Protein AF-A0A357M0X8-F1 (afdb_monomer_lite)

Structure (mmCIF, N/CA/C/O backbone):
data_AF-A0A357M0X8-F1
#
_entry.id   AF-A0A357M0X8-F1
#
loop_
_atom_site.group_PDB
_atom_site.id
_atom_site.type_symbol
_atom_site.label_atom_id
_atom_site.label_alt_id
_atom_site.label_comp_id
_atom_site.label_asym_id
_atom_site.label_entity_id
_atom_site.label_seq_id
_atom_site.pdbx_PDB_ins_code
_atom_site.Cartn_x
_atom_site.Cartn_y
_atom_site.Cartn_z
_atom_site.occupancy
_atom_site.B_iso_or_equiv
_atom_site.auth_seq_id
_atom_site.auth_comp_id
_atom_site.auth_asym_id
_atom_site.auth_atom_id
_atom_site.pdbx_PDB_model_num
ATOM 1 N N . MET A 1 1 ? -43.646 -18.838 5.004 1.00 34.38 1 MET A N 1
ATOM 2 C CA . MET A 1 1 ? -42.745 -17.693 4.770 1.00 34.38 1 MET A CA 1
ATOM 3 C C . MET A 1 1 ? -41.335 -18.245 4.792 1.00 34.38 1 MET A C 1
ATOM 5 O O . MET A 1 1 ? -40.949 -18.791 5.814 1.00 34.38 1 MET A O 1
ATOM 9 N N . LEU A 1 2 ? -40.621 -18.187 3.673 1.00 31.78 2 LEU A N 1
ATOM 10 C CA . LEU A 1 2 ? -39.193 -18.490 3.604 1.00 31.78 2 LEU A CA 1
ATOM 11 C C . LEU A 1 2 ? -38.550 -17.243 3.015 1.00 31.78 2 LEU A C 1
ATOM 13 O O . LEU A 1 2 ? -38.751 -16.951 1.840 1.00 31.78 2 LEU A O 1
ATOM 17 N N . PHE A 1 3 ? -37.867 -16.471 3.855 1.00 30.45 3 PHE A N 1
ATOM 18 C CA . PHE A 1 3 ? -37.056 -15.359 3.383 1.00 30.45 3 PHE A CA 1
ATOM 19 C C . PHE A 1 3 ? -35.768 -15.950 2.817 1.00 30.45 3 PHE A C 1
ATOM 21 O O . PHE A 1 3 ? -34.851 -16.278 3.565 1.00 30.45 3 PHE A O 1
ATOM 28 N N . SER A 1 4 ? -35.714 -16.112 1.496 1.00 31.19 4 SER A N 1
ATOM 29 C CA . SER A 1 4 ? -34.438 -16.218 0.801 1.00 31.19 4 SER A CA 1
ATOM 30 C C . SER A 1 4 ? -33.733 -14.874 0.952 1.00 31.19 4 SER A C 1
ATOM 32 O O . SER A 1 4 ? -34.118 -13.899 0.304 1.00 31.19 4 SER A O 1
ATOM 34 N N . SER A 1 5 ? -32.727 -14.813 1.822 1.00 31.72 5 SER A N 1
ATOM 35 C CA . SER A 1 5 ? -31.763 -13.718 1.840 1.00 31.72 5 SER A CA 1
ATOM 36 C C . SER A 1 5 ? -30.954 -13.786 0.548 1.00 31.72 5 SER A C 1
ATOM 38 O O . SER A 1 5 ? -29.903 -14.422 0.487 1.00 31.72 5 SER A O 1
ATOM 40 N N . ILE A 1 6 ? -31.490 -13.169 -0.504 1.00 33.94 6 ILE A N 1
ATOM 41 C CA . ILE A 1 6 ? -30.701 -12.783 -1.663 1.00 33.94 6 ILE A CA 1
ATOM 42 C C . ILE A 1 6 ? -29.667 -11.810 -1.106 1.00 33.94 6 ILE A C 1
ATOM 44 O O . ILE A 1 6 ? -30.023 -10.713 -0.676 1.00 33.94 6 ILE A O 1
ATOM 48 N N . SER A 1 7 ? -28.410 -12.253 -1.049 1.00 36.31 7 SER A N 1
ATOM 49 C CA . SER A 1 7 ? -27.287 -11.330 -0.952 1.00 36.31 7 SER A CA 1
ATOM 50 C C . SER A 1 7 ? -27.462 -10.350 -2.098 1.00 36.31 7 SER A C 1
ATOM 52 O O . SER A 1 7 ? -27.459 -10.768 -3.258 1.00 36.31 7 SER A O 1
ATOM 54 N N . LEU A 1 8 ? -27.664 -9.073 -1.780 1.00 38.56 8 LEU A N 1
ATOM 55 C CA . LEU A 1 8 ? -27.425 -8.032 -2.765 1.00 38.56 8 LEU A CA 1
ATOM 56 C C . LEU A 1 8 ? -25.978 -8.238 -3.219 1.00 38.56 8 LEU A C 1
ATOM 58 O O . LEU A 1 8 ? -25.091 -8.380 -2.375 1.00 38.56 8 LEU A O 1
ATOM 62 N N . GLY A 1 9 ? -25.767 -8.374 -4.527 1.00 37.91 9 GLY A N 1
ATOM 63 C CA . GLY A 1 9 ? -24.421 -8.242 -5.058 1.00 37.91 9 GLY A CA 1
ATOM 64 C C . GLY A 1 9 ? -23.956 -6.828 -4.740 1.00 37.91 9 GLY A C 1
ATOM 65 O O . GLY A 1 9 ? -24.743 -5.889 -4.861 1.00 37.91 9 GLY A O 1
ATOM 66 N N . GLU A 1 10 ? -22.718 -6.688 -4.289 1.00 48.34 10 GLU A N 1
ATOM 67 C CA . GLU A 1 10 ? -22.080 -5.386 -4.129 1.00 48.34 10 GLU A CA 1
ATOM 68 C C . GLU A 1 10 ? -21.837 -4.832 -5.543 1.00 48.34 10 GLU A C 1
ATOM 70 O O . GLU A 1 10 ? -20.831 -5.133 -6.181 1.00 48.34 10 GLU A O 1
ATOM 75 N N . GLU A 1 11 ? -22.832 -4.118 -6.081 1.00 47.00 11 GLU A N 1
ATOM 76 C CA . GLU A 1 11 ? -22.778 -3.499 -7.408 1.00 47.00 11 GLU A CA 1
ATOM 77 C C . GLU A 1 11 ? -21.655 -2.449 -7.435 1.00 47.00 11 GLU A C 1
ATOM 79 O O . GLU A 1 11 ? -21.844 -1.325 -6.978 1.00 47.00 11 GLU A O 1
ATOM 84 N N . GLY A 1 12 ? -20.486 -2.826 -7.960 1.00 63.28 12 GLY A N 1
ATOM 85 C CA . GLY A 1 12 ? -19.355 -1.919 -8.184 1.00 63.28 12 GLY A CA 1
ATOM 86 C C . GLY A 1 12 ? -17.980 -2.583 -8.085 1.00 63.28 12 GLY A C 1
ATOM 87 O O . GLY A 1 12 ? -17.132 -2.320 -8.925 1.00 63.28 12 GLY A O 1
ATOM 88 N N . CYS A 1 13 ? -17.762 -3.478 -7.117 1.00 79.38 13 CYS A N 1
ATOM 89 C CA . CYS A 1 13 ? -16.413 -3.983 -6.820 1.00 79.38 13 CYS A CA 1
ATOM 90 C C . CYS A 1 13 ? -15.964 -5.121 -7.753 1.00 79.38 13 CYS A C 1
ATOM 92 O O . CYS A 1 13 ? -16.695 -6.101 -7.948 1.00 79.38 13 CYS A O 1
ATOM 94 N N . ALA 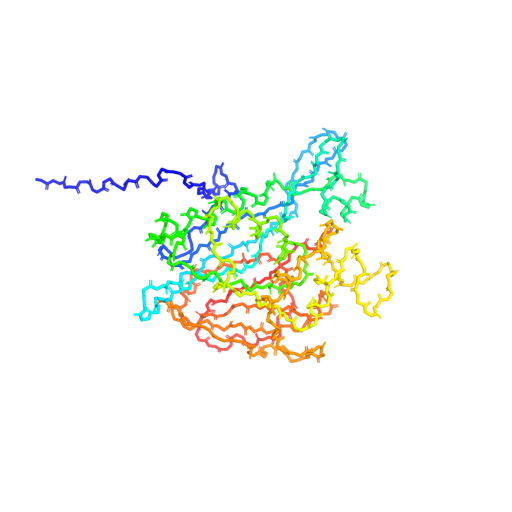A 1 14 ? -14.729 -5.054 -8.264 1.00 79.69 14 ALA A N 1
ATOM 95 C CA . ALA A 1 14 ? -14.147 -6.104 -9.096 1.00 79.69 14 ALA A CA 1
ATOM 96 C C . ALA A 1 14 ? -13.577 -7.239 -8.227 1.00 79.69 14 ALA A C 1
ATOM 98 O O . ALA A 1 14 ? -12.398 -7.280 -7.892 1.00 79.69 14 ALA A O 1
ATOM 99 N N . TYR A 1 15 ? -14.415 -8.200 -7.837 1.00 77.50 15 TYR A N 1
ATOM 100 C CA . TYR A 1 15 ? -13.964 -9.340 -7.029 1.00 77.50 15 TYR A CA 1
ATOM 101 C C . TYR A 1 15 ? -13.141 -10.374 -7.820 1.00 77.50 15 TYR A C 1
ATOM 103 O O . TYR A 1 15 ? -13.527 -10.819 -8.904 1.00 77.50 15 TYR A O 1
ATOM 111 N N . TYR A 1 16 ? -12.035 -10.813 -7.213 1.00 68.12 16 TYR A N 1
ATOM 112 C CA . TYR A 1 16 ? -11.169 -11.889 -7.693 1.00 68.12 16 TYR A CA 1
ATOM 113 C C . TYR A 1 16 ? -11.929 -13.218 -7.816 1.00 68.12 16 TYR A C 1
ATOM 115 O O . TYR A 1 16 ? -12.747 -13.582 -6.968 1.00 68.12 16 TYR A O 1
ATOM 123 N N . SER A 1 17 ? -11.597 -13.997 -8.846 1.00 63.00 17 SER A N 1
ATOM 124 C CA . SER A 1 17 ? -12.149 -15.330 -9.082 1.00 63.00 17 SER A CA 1
ATOM 125 C C . SER A 1 17 ? -11.133 -16.224 -9.786 1.00 63.00 17 SER A C 1
ATOM 127 O O . SER A 1 17 ? -10.858 -16.059 -10.974 1.00 63.00 17 SER A O 1
ATOM 129 N N . ALA A 1 18 ? -10.649 -17.260 -9.099 1.00 59.19 18 ALA A N 1
ATOM 130 C CA . ALA A 1 18 ? -9.717 -18.237 -9.671 1.00 59.19 18 ALA A CA 1
ATOM 131 C C . ALA A 1 18 ? -10.222 -18.915 -10.970 1.00 59.19 18 ALA A C 1
ATOM 133 O O . ALA A 1 18 ? -9.415 -19.450 -11.730 1.00 59.19 18 ALA A O 1
ATOM 134 N N . GLU A 1 19 ? -11.535 -18.887 -11.234 1.00 50.84 19 GLU A N 1
ATOM 135 C CA . GLU A 1 19 ? -12.162 -19.441 -12.441 1.00 50.84 19 GLU A CA 1
ATOM 136 C C . GLU A 1 19 ? -12.347 -18.415 -13.577 1.00 50.84 19 GLU A C 1
ATOM 138 O O . GLU A 1 19 ? -12.422 -18.818 -14.739 1.00 50.84 19 GLU A O 1
ATOM 143 N N . THR A 1 20 ? -12.444 -17.110 -13.276 1.00 55.69 20 THR A N 1
ATOM 144 C CA . THR A 1 20 ? -12.879 -16.086 -14.257 1.00 55.69 20 THR A CA 1
ATOM 145 C C . THR A 1 20 ? -12.077 -14.781 -14.272 1.00 55.69 20 THR A C 1
ATOM 147 O O . THR A 1 20 ? -12.103 -14.094 -15.289 1.00 55.69 20 THR A O 1
ATOM 150 N N . SER A 1 21 ? -11.370 -14.424 -13.197 1.00 60.34 21 SER A N 1
ATOM 151 C CA . SER A 1 21 ? -10.460 -13.271 -13.130 1.00 60.34 21 SER A CA 1
ATOM 152 C C . SER A 1 21 ? -9.370 -13.511 -12.087 1.00 60.34 21 SER A C 1
ATOM 154 O O . SER A 1 21 ? -9.647 -13.552 -10.891 1.00 60.34 21 SER A O 1
ATOM 156 N N . GLN A 1 22 ? -8.112 -13.602 -12.521 1.00 62.72 22 GLN A N 1
ATOM 157 C CA . GLN A 1 22 ? -6.966 -13.707 -11.606 1.00 62.72 22 GLN A CA 1
ATOM 158 C C . GLN A 1 22 ? -6.602 -12.368 -10.928 1.00 62.72 22 GLN A C 1
ATOM 160 O O . GLN A 1 22 ? -5.585 -12.299 -10.243 1.00 62.72 22 GLN A O 1
ATOM 165 N N . PHE A 1 23 ? -7.437 -11.337 -11.098 1.00 72.50 23 PHE A N 1
ATOM 166 C CA . PHE A 1 23 ? -7.240 -9.963 -10.631 1.00 72.50 23 PHE A CA 1
ATOM 167 C C . PHE A 1 23 ? -8.497 -9.422 -9.954 1.00 72.50 23 PHE A C 1
ATOM 169 O O . PHE A 1 23 ? -9.597 -9.935 -10.192 1.00 72.50 23 PHE A O 1
ATOM 176 N N . GLY A 1 24 ? -8.311 -8.389 -9.134 1.00 78.06 24 GLY A N 1
ATOM 177 C CA . GLY A 1 24 ? -9.358 -7.782 -8.319 1.00 78.06 24 GLY A CA 1
ATOM 178 C C . GLY A 1 24 ? -9.225 -8.097 -6.827 1.00 78.06 24 GLY A C 1
ATOM 179 O O . GLY A 1 24 ? -8.151 -8.455 -6.336 1.00 78.06 24 GLY A O 1
ATOM 180 N N . ILE A 1 25 ? -10.338 -7.980 -6.105 1.00 86.44 25 ILE A N 1
ATOM 181 C CA . ILE A 1 25 ? -10.431 -8.088 -4.645 1.00 86.44 25 ILE A CA 1
ATOM 182 C C . ILE A 1 25 ? -10.608 -9.548 -4.194 1.00 86.44 25 ILE A C 1
ATOM 184 O O . ILE A 1 25 ? -11.625 -10.181 -4.472 1.00 86.44 25 ILE A O 1
ATOM 188 N N . GLU A 1 26 ? -9.671 -10.082 -3.415 1.00 83.62 26 GLU A N 1
ATOM 189 C CA . GLU A 1 26 ? -9.810 -11.339 -2.677 1.00 83.62 26 GLU A CA 1
ATOM 190 C C . GLU A 1 26 ? -10.325 -11.091 -1.247 1.00 83.62 26 GLU A C 1
ATOM 192 O O . GLU A 1 26 ? -9.760 -10.315 -0.471 1.00 83.62 26 GLU A O 1
ATOM 197 N N . THR A 1 27 ? -11.390 -11.803 -0.861 1.00 82.25 27 THR A N 1
ATOM 198 C CA . THR A 1 27 ? -11.930 -11.763 0.507 1.00 82.25 27 THR A CA 1
ATOM 199 C C . THR A 1 27 ? -11.210 -12.768 1.404 1.00 82.25 27 THR A C 1
ATOM 201 O O . THR A 1 27 ? -11.492 -13.964 1.351 1.00 82.25 27 THR A O 1
ATOM 204 N N . LEU A 1 28 ? -10.333 -12.286 2.287 1.00 79.38 28 LEU A N 1
ATOM 205 C CA . LEU A 1 28 ? -9.596 -13.137 3.231 1.00 79.38 28 LEU A CA 1
ATOM 206 C C . LEU A 1 28 ? -10.365 -13.332 4.545 1.00 79.38 28 LEU A C 1
ATOM 208 O O . LEU A 1 28 ? -10.485 -14.451 5.045 1.00 79.38 28 LEU A O 1
ATOM 212 N N . VAL A 1 29 ? -10.914 -12.245 5.100 1.00 77.69 29 VAL A N 1
ATOM 213 C CA . VAL A 1 29 ? -11.862 -12.261 6.225 1.00 77.69 29 VAL A CA 1
ATOM 214 C C . VAL A 1 29 ? -12.903 -11.167 6.001 1.00 77.69 29 VAL A C 1
ATOM 216 O O . VAL A 1 29 ? -12.623 -9.980 6.181 1.00 77.69 29 VAL A O 1
ATOM 219 N N . ALA A 1 30 ? -14.120 -11.581 5.640 1.00 83.31 30 ALA A N 1
ATOM 220 C CA . ALA A 1 30 ? -15.221 -10.686 5.288 1.00 83.31 30 ALA A CA 1
ATOM 221 C C . ALA A 1 30 ? -15.424 -9.546 6.308 1.00 83.31 30 ALA A C 1
ATOM 223 O O . ALA A 1 30 ? -15.404 -9.757 7.526 1.00 83.31 30 ALA A O 1
ATOM 224 N N . GLY A 1 31 ? -15.587 -8.325 5.796 1.00 86.88 31 GLY A N 1
ATOM 225 C CA . GLY A 1 31 ? -15.762 -7.093 6.566 1.00 86.88 31 GLY A CA 1
ATOM 226 C C . GLY A 1 31 ? -14.539 -6.617 7.364 1.00 86.88 31 GLY A C 1
ATOM 227 O O . GLY A 1 31 ? -14.675 -5.656 8.124 1.00 86.88 31 GLY A O 1
ATOM 228 N N . ASN A 1 32 ? -13.374 -7.277 7.250 1.00 85.00 32 ASN A N 1
ATOM 229 C CA . ASN A 1 32 ? -12.206 -6.992 8.095 1.00 85.00 32 ASN A CA 1
ATOM 230 C C . ASN A 1 32 ? -10.841 -6.998 7.377 1.00 85.00 32 ASN A C 1
ATOM 232 O O . ASN A 1 32 ? -10.004 -6.157 7.702 1.00 85.00 32 ASN A O 1
ATOM 236 N N . LEU A 1 33 ? -10.599 -7.932 6.450 1.00 86.44 33 LEU A N 1
ATOM 237 C CA . LEU A 1 33 ? -9.325 -8.100 5.739 1.00 86.44 33 LEU A CA 1
ATOM 238 C C . LEU A 1 33 ? -9.574 -8.577 4.305 1.00 86.44 33 LEU A C 1
ATOM 240 O O . LEU A 1 33 ? -10.205 -9.615 4.090 1.00 86.44 33 LEU A O 1
ATOM 244 N N . TYR A 1 34 ? -9.000 -7.846 3.357 1.00 87.62 34 TYR A N 1
ATOM 245 C CA . TYR A 1 34 ? -9.045 -8.121 1.924 1.00 87.62 34 TYR A CA 1
ATOM 246 C C . TYR A 1 34 ? -7.642 -7.955 1.327 1.00 87.62 34 TYR A C 1
ATOM 248 O O . TYR A 1 34 ? -6.798 -7.273 1.916 1.00 87.62 34 TYR A O 1
ATOM 256 N N . ALA A 1 35 ? -7.403 -8.573 0.174 1.00 86.12 35 ALA A N 1
ATOM 257 C CA . ALA A 1 35 ? -6.230 -8.323 -0.658 1.00 86.12 35 ALA A CA 1
ATOM 258 C C . ALA A 1 35 ? -6.680 -7.873 -2.050 1.00 86.12 35 ALA A C 1
ATOM 260 O O . ALA A 1 35 ? -7.619 -8.440 -2.598 1.00 86.12 35 ALA A O 1
ATOM 261 N N . VAL A 1 36 ? -6.014 -6.876 -2.620 1.00 87.75 36 VAL A N 1
ATOM 262 C CA . VAL A 1 36 ? -6.202 -6.434 -4.007 1.00 87.75 36 VAL A CA 1
ATOM 263 C C . VAL A 1 36 ? -4.991 -6.900 -4.812 1.00 87.75 36 VAL A C 1
ATOM 265 O O . VAL A 1 36 ? -3.853 -6.685 -4.389 1.00 87.75 36 VAL A O 1
ATOM 268 N N . HIS A 1 37 ? -5.232 -7.604 -5.920 1.00 84.25 37 HIS A N 1
ATOM 269 C CA . HIS A 1 37 ? -4.187 -8.236 -6.736 1.00 84.25 37 HIS A CA 1
ATOM 270 C C . HIS A 1 37 ? -3.723 -7.316 -7.873 1.00 84.25 37 HIS A C 1
ATOM 272 O O . HIS A 1 37 ? -4.460 -7.104 -8.835 1.00 84.25 37 HIS A O 1
ATOM 278 N N . SER A 1 38 ? -2.474 -6.859 -7.786 1.00 82.50 38 SER A N 1
ATOM 279 C CA . SER A 1 38 ? -1.752 -6.084 -8.803 1.00 82.50 38 SER A CA 1
ATOM 280 C C . SER A 1 38 ? -0.712 -6.977 -9.492 1.00 82.50 38 SER A C 1
ATOM 282 O O . SER A 1 38 ? -0.200 -7.916 -8.880 1.00 82.50 38 SER A O 1
ATOM 284 N N . ALA A 1 39 ? -0.370 -6.752 -10.764 1.00 80.81 39 ALA A N 1
ATOM 285 C CA . ALA A 1 39 ? 0.491 -7.691 -11.497 1.00 80.81 39 ALA A CA 1
ATOM 286 C C . ALA A 1 39 ? 1.385 -7.071 -12.573 1.00 80.81 39 ALA A C 1
ATOM 288 O O . ALA A 1 39 ? 1.092 -6.006 -13.102 1.00 80.81 39 ALA A O 1
ATOM 289 N N . ILE A 1 40 ? 2.439 -7.810 -12.943 1.00 80.69 40 ILE A N 1
ATOM 290 C CA . ILE A 1 40 ? 3.289 -7.521 -14.105 1.00 80.69 40 ILE A CA 1
ATOM 291 C C . ILE A 1 40 ? 2.879 -8.420 -15.270 1.00 80.69 40 ILE A C 1
ATOM 293 O O . ILE A 1 40 ? 2.949 -9.656 -15.182 1.00 80.69 40 ILE A O 1
ATOM 297 N N . GLN A 1 41 ? 2.551 -7.795 -16.396 1.00 85.44 41 GLN A N 1
ATOM 298 C CA . GLN A 1 41 ? 2.439 -8.441 -17.694 1.00 85.44 41 GLN A CA 1
ATOM 299 C C . GLN A 1 41 ? 3.797 -8.453 -18.406 1.00 85.44 41 GLN A C 1
ATOM 301 O O . GLN A 1 41 ? 4.557 -7.494 -18.364 1.00 85.44 41 GLN A O 1
ATOM 306 N N . GLN A 1 42 ? 4.092 -9.537 -19.117 1.00 84.88 42 GLN A N 1
ATOM 307 C CA . GLN A 1 42 ? 5.167 -9.618 -20.096 1.00 84.88 42 GLN A CA 1
ATOM 308 C C . GLN A 1 42 ? 4.580 -9.850 -21.489 1.00 84.88 42 GLN A C 1
ATOM 310 O O . GLN A 1 42 ? 3.880 -10.844 -21.704 1.00 84.88 42 GLN A O 1
ATOM 315 N N . THR A 1 43 ? 4.960 -9.009 -22.445 1.00 83.44 43 THR A N 1
ATOM 316 C CA . THR A 1 43 ? 4.653 -9.160 -23.872 1.00 83.44 43 THR A CA 1
ATOM 317 C C . THR A 1 43 ? 5.895 -9.670 -24.608 1.00 83.44 43 THR A C 1
ATOM 319 O O . THR A 1 43 ? 7.018 -9.208 -24.388 1.00 83.44 43 THR A O 1
ATOM 322 N N . ASN A 1 44 ? 5.736 -10.680 -25.468 1.00 80.94 44 ASN A N 1
ATOM 323 C CA . ASN A 1 44 ? 6.832 -11.184 -26.303 1.00 80.94 44 ASN A CA 1
ATOM 324 C C . ASN A 1 44 ? 6.796 -10.607 -27.731 1.00 80.94 44 ASN A C 1
ATOM 326 O O . ASN A 1 44 ? 5.851 -9.932 -28.122 1.00 80.94 44 ASN A O 1
ATOM 330 N N . GLN A 1 45 ? 7.825 -10.903 -28.533 1.00 77.94 45 GLN A N 1
ATOM 331 C CA . GLN A 1 45 ? 7.975 -10.387 -29.907 1.00 77.94 45 GLN A CA 1
ATOM 332 C C . GLN A 1 45 ? 6.856 -10.800 -30.887 1.00 77.94 45 GLN A C 1
ATOM 334 O O . GLN A 1 45 ? 6.794 -10.260 -31.985 1.00 77.94 45 GLN A O 1
ATOM 339 N N . ASN A 1 46 ? 5.989 -11.745 -30.508 1.00 82.69 46 ASN A N 1
ATOM 340 C CA . ASN A 1 46 ? 4.814 -12.164 -31.275 1.00 82.69 46 ASN A CA 1
ATOM 341 C C . ASN A 1 46 ? 3.508 -11.593 -30.681 1.00 82.69 46 ASN A C 1
ATOM 343 O O . ASN A 1 46 ? 2.451 -12.186 -30.884 1.00 82.69 46 ASN A O 1
ATOM 347 N N . GLU A 1 47 ? 3.592 -10.523 -29.879 1.00 80.94 47 GLU A N 1
ATOM 348 C CA . GLU A 1 47 ? 2.475 -9.856 -29.181 1.00 80.94 47 GLU A CA 1
ATOM 349 C C . GLU A 1 47 ? 1.701 -10.754 -28.193 1.00 80.94 47 GLU A C 1
ATOM 351 O O . GLU A 1 47 ? 0.671 -10.362 -27.652 1.00 80.94 47 GLU A O 1
ATOM 356 N N . ALA A 1 48 ? 2.204 -11.957 -27.893 1.00 82.81 48 ALA A N 1
ATOM 357 C CA . ALA A 1 48 ? 1.585 -12.830 -26.905 1.00 82.81 48 ALA A CA 1
ATOM 358 C C . ALA A 1 48 ? 1.969 -12.383 -25.488 1.00 82.81 48 ALA A C 1
ATOM 360 O O . ALA A 1 48 ? 3.156 -12.319 -25.141 1.00 82.81 48 ALA A O 1
ATOM 361 N N . THR A 1 49 ? 0.947 -12.107 -24.681 1.00 82.31 49 THR A N 1
ATOM 362 C CA . THR A 1 49 ? 1.064 -11.626 -23.305 1.00 82.31 49 THR A CA 1
ATOM 363 C C . THR A 1 49 ? 0.970 -12.771 -22.295 1.00 82.31 49 THR A C 1
ATOM 365 O O . THR A 1 49 ? 0.339 -13.804 -22.537 1.00 82.31 49 THR A O 1
ATOM 368 N N . ARG A 1 50 ? 1.628 -12.612 -21.144 1.00 83.88 50 ARG A N 1
ATOM 369 C CA . ARG A 1 50 ? 1.489 -13.495 -19.978 1.00 83.88 50 ARG A CA 1
ATOM 370 C C . ARG A 1 50 ? 1.783 -12.734 -18.693 1.00 83.88 50 ARG A C 1
ATOM 372 O O . ARG A 1 50 ? 2.570 -11.797 -18.705 1.00 83.88 50 ARG A O 1
ATOM 379 N N . ILE A 1 51 ? 1.229 -13.190 -17.583 1.00 81.12 51 ILE A N 1
ATOM 380 C CA . ILE A 1 51 ? 1.511 -12.635 -16.257 1.00 81.12 51 ILE A CA 1
ATOM 381 C C . ILE A 1 51 ? 2.783 -13.292 -15.711 1.00 81.12 51 ILE A C 1
ATOM 383 O O . ILE A 1 51 ? 2.953 -14.507 -15.847 1.00 81.12 51 ILE A O 1
ATOM 387 N N . ILE A 1 52 ? 3.696 -12.493 -15.152 1.00 73.50 52 ILE A N 1
ATOM 388 C CA . ILE A 1 52 ? 5.008 -12.962 -14.659 1.00 73.50 52 ILE A CA 1
ATOM 389 C C . ILE A 1 52 ? 5.335 -12.546 -13.222 1.00 73.50 52 ILE A C 1
ATOM 391 O O . ILE A 1 52 ? 6.278 -13.077 -12.644 1.00 73.50 52 ILE A O 1
ATOM 395 N N . GLY A 1 53 ? 4.566 -11.620 -12.654 1.00 72.31 53 GLY A N 1
ATOM 396 C CA . GLY A 1 53 ? 4.666 -11.170 -11.269 1.00 72.31 53 GLY A CA 1
ATOM 397 C C . GLY A 1 53 ? 3.280 -10.793 -10.757 1.00 72.31 53 GLY A C 1
ATOM 398 O O . GLY A 1 53 ? 2.416 -10.417 -11.547 1.00 72.31 53 GLY A O 1
ATOM 399 N N . ASN A 1 54 ? 3.068 -10.932 -9.454 1.00 73.50 54 ASN A N 1
ATOM 400 C CA . ASN A 1 54 ? 1.853 -10.544 -8.741 1.00 73.50 54 ASN A CA 1
ATOM 401 C C . ASN A 1 54 ? 2.311 -9.910 -7.415 1.00 73.50 54 ASN A C 1
ATOM 403 O O . ASN A 1 54 ? 3.285 -10.384 -6.838 1.00 73.50 54 ASN A O 1
ATOM 407 N N . SER A 1 55 ? 1.651 -8.842 -6.981 1.00 76.31 55 SER A N 1
ATOM 408 C CA . SER A 1 55 ? 1.848 -8.107 -5.732 1.00 76.31 55 SER A CA 1
ATOM 409 C C . SER A 1 55 ? 0.464 -7.871 -5.134 1.00 76.31 55 SER A C 1
ATOM 411 O O . SER A 1 55 ? -0.512 -7.666 -5.853 1.00 76.31 55 SER A O 1
ATOM 413 N N . MET A 1 56 ? 0.360 -7.931 -3.810 1.00 79.06 56 MET A N 1
ATOM 414 C CA . MET A 1 56 ? -0.926 -7.878 -3.119 1.00 79.06 56 MET A CA 1
ATOM 415 C C . MET A 1 56 ? -0.967 -6.674 -2.186 1.00 79.06 56 MET A C 1
ATOM 417 O O . MET A 1 56 ? -0.131 -6.546 -1.290 1.00 79.06 56 MET A O 1
ATOM 421 N N . ILE A 1 57 ? -1.969 -5.819 -2.378 1.00 87.31 57 ILE A N 1
ATOM 422 C CA . ILE A 1 57 ? -2.259 -4.677 -1.514 1.00 87.31 57 ILE A CA 1
ATOM 423 C C . ILE A 1 57 ? -3.247 -5.150 -0.447 1.00 87.31 57 ILE A C 1
ATOM 425 O O . ILE A 1 57 ? -4.403 -5.446 -0.750 1.00 87.31 57 ILE A O 1
ATOM 429 N N . TYR A 1 58 ? -2.820 -5.247 0.812 1.00 88.38 58 TYR A N 1
ATOM 430 C CA . TYR A 1 58 ? -3.719 -5.669 1.892 1.00 88.38 58 TYR A CA 1
ATOM 431 C C . TYR A 1 58 ? -4.448 -4.486 2.478 1.00 88.38 58 TYR A C 1
ATOM 433 O O . TYR A 1 58 ? -3.816 -3.523 2.906 1.00 88.38 58 TYR A O 1
ATOM 441 N N . VAL A 1 59 ? -5.764 -4.618 2.597 1.00 93.50 59 VAL A N 1
ATOM 442 C CA . VAL A 1 59 ? -6.633 -3.611 3.195 1.00 93.50 59 VAL A CA 1
ATOM 443 C C . VAL A 1 59 ? -7.215 -4.191 4.484 1.00 93.50 59 VAL A C 1
ATOM 445 O O . VAL A 1 59 ? -7.965 -5.169 4.470 1.00 93.50 59 VAL A O 1
ATOM 448 N N . ILE A 1 60 ? -6.832 -3.610 5.623 1.00 92.62 60 ILE A N 1
ATOM 449 C CA . ILE A 1 60 ? -7.198 -4.070 6.970 1.00 92.62 60 ILE A CA 1
ATOM 450 C C . ILE A 1 60 ? -8.052 -3.006 7.661 1.00 92.62 60 ILE A C 1
ATOM 452 O O . ILE A 1 60 ? -7.607 -1.878 7.903 1.00 92.62 60 ILE A O 1
ATOM 456 N N . LYS A 1 61 ? -9.261 -3.390 8.078 1.00 94.12 61 LYS A N 1
ATOM 457 C CA . LYS A 1 61 ? -10.144 -2.530 8.869 1.00 94.12 61 LYS A CA 1
ATOM 458 C C . LYS A 1 61 ? -9.569 -2.327 10.269 1.00 94.12 61 LYS A C 1
ATOM 460 O O . LYS A 1 61 ? -9.426 -3.271 11.045 1.00 94.12 61 LYS A O 1
ATOM 465 N N . GLY A 1 62 ? -9.252 -1.088 10.620 1.00 93.19 62 GLY A N 1
ATOM 466 C CA . GLY A 1 62 ? -8.886 -0.701 11.977 1.00 93.19 62 GLY A CA 1
ATOM 467 C C . GLY A 1 62 ? -10.096 -0.311 12.827 1.00 93.19 62 GLY A C 1
ATOM 468 O O . GLY A 1 62 ? -11.232 -0.163 12.361 1.00 93.19 62 GLY A O 1
ATOM 469 N N . ASN A 1 63 ? -9.833 -0.133 14.119 1.00 90.94 63 ASN A N 1
ATOM 470 C CA . ASN A 1 63 ? -10.832 0.347 15.068 1.00 90.94 63 ASN A CA 1
ATOM 471 C C . ASN A 1 63 ? -11.184 1.823 14.818 1.00 90.94 63 ASN A C 1
ATOM 473 O O . ASN A 1 63 ? -10.345 2.599 14.353 1.00 90.94 63 ASN A O 1
ATOM 477 N N . ALA A 1 64 ? -12.405 2.204 15.199 1.00 92.38 64 ALA A N 1
ATOM 478 C CA . ALA A 1 64 ? -12.787 3.604 15.338 1.00 92.38 64 ALA A CA 1
ATOM 479 C C . ALA A 1 64 ? -12.053 4.253 16.524 1.00 92.38 64 ALA A C 1
ATOM 481 O O . ALA A 1 64 ? -11.885 3.628 17.577 1.00 92.38 64 ALA A O 1
ATOM 482 N N . ASP A 1 65 ? -11.666 5.518 16.377 1.00 88.94 65 ASP A N 1
ATOM 483 C CA . ASP A 1 65 ? -11.324 6.384 17.503 1.00 88.94 65 ASP A CA 1
ATOM 484 C C . ASP A 1 65 ? -12.578 6.937 18.208 1.00 88.94 65 ASP A C 1
ATOM 486 O O . ASP A 1 65 ? -13.717 6.677 17.818 1.00 88.94 65 ASP A O 1
ATOM 490 N N . VAL A 1 66 ? -12.379 7.707 19.283 1.00 88.88 66 VAL A N 1
ATOM 491 C CA . VAL A 1 66 ? -13.484 8.260 20.090 1.00 88.88 66 VAL A CA 1
ATOM 492 C C . VAL A 1 66 ? -14.298 9.341 19.364 1.00 88.88 66 VAL A C 1
ATOM 494 O O . VAL A 1 66 ? -15.326 9.772 19.880 1.00 88.88 66 VAL A O 1
ATOM 497 N N . GLN A 1 67 ? -13.854 9.780 18.184 1.00 88.06 67 GLN A N 1
ATOM 498 C CA . GLN A 1 67 ? -14.579 10.672 17.283 1.00 88.06 67 GLN A CA 1
ATOM 499 C C . GLN A 1 67 ? -15.242 9.913 16.117 1.00 88.06 67 GLN A C 1
ATOM 501 O O . GLN A 1 67 ? -15.842 10.547 15.254 1.00 88.06 67 GLN A O 1
ATOM 506 N N . GLY A 1 68 ? -15.161 8.577 16.091 1.00 88.38 68 GLY A N 1
ATOM 507 C CA . GLY A 1 68 ? -15.756 7.730 15.056 1.00 88.38 68 GLY A CA 1
ATOM 508 C C . GLY A 1 68 ? -14.898 7.548 13.803 1.00 88.38 68 GLY A C 1
ATOM 509 O O . GLY A 1 68 ? -15.349 6.892 12.869 1.00 88.38 68 GLY A O 1
ATOM 510 N N . ASN A 1 69 ? -13.669 8.078 13.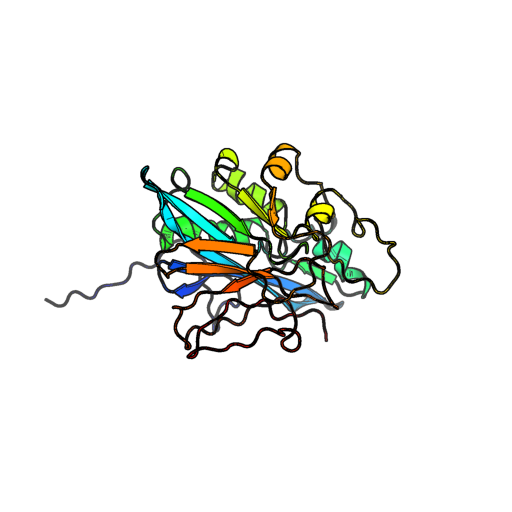760 1.00 90.56 69 ASN A N 1
ATOM 511 C CA . ASN A 1 69 ? -12.810 7.896 12.589 1.00 90.56 69 ASN A CA 1
ATOM 512 C C . ASN A 1 69 ? -12.141 6.525 12.637 1.00 90.56 69 ASN A C 1
ATOM 514 O O . ASN A 1 69 ? -11.501 6.180 13.632 1.00 90.56 69 ASN A O 1
ATOM 518 N N . HIS A 1 70 ? -12.211 5.778 11.546 1.00 93.75 70 HIS A N 1
ATOM 519 C CA . HIS A 1 70 ? -11.544 4.494 11.404 1.00 93.75 70 HIS A CA 1
ATOM 520 C C . HIS A 1 70 ? -10.133 4.671 10.852 1.00 93.75 70 HIS A C 1
ATOM 522 O O . HIS A 1 70 ? -9.926 5.326 9.832 1.00 93.75 70 HIS A O 1
ATOM 528 N N . ALA A 1 71 ? -9.151 4.027 11.483 1.00 94.06 71 ALA A N 1
ATOM 529 C CA . ALA A 1 71 ? -7.912 3.729 10.776 1.00 94.06 71 ALA A CA 1
ATOM 530 C C . ALA A 1 71 ? -8.198 2.644 9.725 1.00 94.06 71 ALA A C 1
ATOM 532 O O . ALA A 1 71 ? -8.804 1.629 10.061 1.00 94.06 71 ALA A O 1
ATOM 533 N N . VAL A 1 72 ? -7.742 2.822 8.489 1.00 96.50 72 VAL A N 1
ATOM 534 C CA . VAL A 1 72 ? -7.636 1.725 7.514 1.00 96.50 72 VAL A CA 1
ATOM 535 C C . VAL A 1 72 ? -6.156 1.523 7.251 1.00 96.50 72 VAL A C 1
ATOM 537 O O . VAL A 1 72 ? -5.454 2.475 6.910 1.00 96.50 72 VAL A O 1
ATOM 540 N N . TRP A 1 73 ? -5.671 0.306 7.484 1.00 94.69 73 TRP A N 1
ATOM 541 C CA . TRP A 1 73 ? -4.267 -0.031 7.286 1.00 94.69 73 TRP A CA 1
ATOM 542 C C . TRP A 1 73 ? -4.095 -0.652 5.908 1.00 94.69 73 TRP A C 1
ATOM 544 O O . TRP A 1 73 ? -4.792 -1.613 5.584 1.00 94.69 73 TRP A O 1
ATOM 554 N N . ILE A 1 74 ? -3.184 -0.083 5.126 1.00 93.00 74 ILE A N 1
ATOM 555 C CA . ILE A 1 74 ? -2.851 -0.521 3.772 1.00 93.00 74 ILE A CA 1
ATOM 556 C C . ILE A 1 74 ? -1.410 -1.033 3.796 1.00 93.00 74 ILE A C 1
ATOM 558 O O . ILE A 1 74 ? -0.537 -0.381 4.369 1.00 93.00 74 ILE A O 1
ATOM 562 N N . PHE A 1 75 ? -1.158 -2.208 3.225 1.00 88.06 75 PHE A N 1
ATOM 563 C CA . PHE A 1 75 ? 0.170 -2.825 3.182 1.00 88.06 75 PHE A CA 1
ATOM 564 C C . PHE A 1 75 ? 0.517 -3.197 1.738 1.00 88.06 75 PHE A C 1
ATOM 566 O O . PHE A 1 75 ? -0.130 -4.074 1.169 1.00 88.06 75 PHE A O 1
ATOM 573 N N . GLY A 1 76 ? 1.512 -2.510 1.166 1.00 85.81 76 GLY A N 1
ATOM 574 C CA . GLY A 1 76 ? 1.789 -2.488 -0.280 1.00 85.81 76 GLY A CA 1
ATOM 575 C C . GLY A 1 76 ? 1.023 -1.384 -1.027 1.00 85.81 76 GLY A C 1
ATOM 576 O O . GLY A 1 76 ? 0.213 -0.679 -0.424 1.00 85.81 76 GLY A O 1
ATOM 577 N N . SER A 1 77 ? 1.294 -1.229 -2.329 1.00 81.88 77 SER A N 1
ATOM 578 C CA . SER A 1 77 ? 0.627 -0.243 -3.206 1.00 81.88 77 SER A CA 1
ATOM 579 C C . SER A 1 77 ? 0.467 -0.663 -4.678 1.00 81.88 77 SER A C 1
ATOM 581 O O . SER A 1 77 ? -0.061 0.122 -5.453 1.00 81.88 77 SER A O 1
ATOM 583 N N . GLY A 1 78 ? 0.902 -1.866 -5.075 1.00 82.44 78 GLY A N 1
ATOM 584 C CA . GLY A 1 78 ? 0.775 -2.345 -6.459 1.00 82.44 78 GLY A CA 1
ATOM 585 C C . GLY A 1 78 ? 1.897 -1.861 -7.382 1.00 82.44 78 GLY A C 1
ATOM 586 O O . GLY A 1 78 ? 2.759 -1.093 -6.963 1.00 82.44 78 GLY A O 1
ATOM 587 N N . TYR A 1 79 ? 1.906 -2.353 -8.626 1.00 77.88 79 TYR A N 1
ATOM 588 C CA . TYR A 1 79 ? 2.997 -2.158 -9.598 1.00 77.88 79 TYR A CA 1
ATOM 589 C C . TYR A 1 79 ? 3.034 -0.784 -10.289 1.00 77.88 79 TYR A C 1
ATOM 591 O O . TYR A 1 79 ? 3.984 -0.523 -11.024 1.00 77.88 79 TYR A O 1
ATOM 599 N N . GLY A 1 80 ? 2.053 0.085 -10.040 1.00 79.00 80 GLY A N 1
ATOM 600 C CA . GLY A 1 80 ? 1.970 1.409 -10.660 1.00 79.00 80 GLY A CA 1
ATOM 601 C C . GLY A 1 80 ? 1.339 1.417 -12.047 1.00 79.00 80 GLY A C 1
ATOM 602 O O . GLY A 1 80 ? 0.779 0.412 -12.482 1.00 79.00 80 GLY A O 1
ATOM 603 N N . ASP A 1 81 ? 1.398 2.563 -12.724 1.00 83.25 81 ASP A N 1
ATOM 604 C CA . ASP A 1 81 ? 0.742 2.725 -14.021 1.00 83.25 81 ASP A CA 1
ATOM 605 C C . ASP A 1 81 ? 1.484 2.021 -15.171 1.00 83.25 81 ASP A C 1
ATOM 607 O O . ASP A 1 81 ? 2.718 2.031 -15.219 1.00 83.25 81 ASP A O 1
ATOM 611 N N . PRO A 1 82 ? 0.755 1.441 -16.147 1.00 85.06 82 PRO A N 1
ATOM 612 C CA . PRO A 1 82 ? 1.352 0.890 -17.351 1.00 85.06 82 PRO A CA 1
ATOM 613 C C . PRO A 1 82 ? 1.855 1.987 -18.297 1.00 85.06 82 PRO A C 1
ATOM 615 O O . PRO A 1 82 ? 1.294 3.081 -18.387 1.00 85.06 82 PRO A O 1
ATOM 618 N N . GLY A 1 83 ? 2.895 1.675 -19.069 1.00 77.62 83 GLY A N 1
ATOM 619 C CA . GLY A 1 83 ? 3.497 2.595 -20.023 1.00 77.62 83 GLY A CA 1
ATOM 620 C C . GLY A 1 83 ? 2.550 2.957 -21.167 1.00 77.62 83 GLY A C 1
ATOM 621 O O . GLY A 1 83 ? 1.776 2.139 -21.674 1.00 77.62 83 GLY A O 1
ATOM 622 N N . VAL A 1 84 ? 2.639 4.198 -21.647 1.00 77.12 84 VAL A N 1
ATOM 623 C CA . VAL A 1 84 ? 1.820 4.645 -22.778 1.00 77.12 84 VAL A CA 1
ATOM 624 C C . VAL A 1 84 ? 2.490 4.232 -24.087 1.00 77.12 84 VAL A C 1
ATOM 626 O O . VAL A 1 84 ? 3.611 4.644 -24.383 1.00 77.12 84 VAL A O 1
ATOM 629 N N . ASN A 1 85 ? 1.782 3.469 -24.924 1.00 67.56 85 ASN A N 1
ATOM 630 C CA . ASN A 1 85 ? 2.262 3.054 -26.247 1.00 67.56 85 ASN A CA 1
ATOM 631 C C . ASN A 1 85 ? 2.708 4.256 -27.108 1.00 67.56 85 ASN A C 1
ATOM 633 O O . ASN A 1 85 ? 1.889 5.065 -27.545 1.00 67.56 85 ASN A O 1
ATOM 637 N N . GLY A 1 86 ? 4.015 4.355 -27.379 1.00 64.44 86 GLY A N 1
ATOM 638 C CA . GLY A 1 86 ? 4.618 5.473 -28.119 1.00 64.44 86 GLY A CA 1
ATOM 639 C C . GLY A 1 86 ? 4.764 6.781 -27.324 1.00 64.44 86 GLY A C 1
ATOM 640 O O . GLY A 1 86 ? 5.076 7.811 -27.922 1.00 64.44 86 GLY A O 1
ATOM 641 N N . GLY A 1 87 ? 4.530 6.745 -26.010 1.00 70.69 87 GLY A N 1
ATOM 642 C CA . GLY A 1 87 ? 4.716 7.837 -25.056 1.00 70.69 87 GLY A CA 1
ATOM 643 C C . GLY A 1 87 ? 5.809 7.518 -24.031 1.00 70.69 87 GLY A C 1
ATOM 644 O O . GLY A 1 87 ? 6.838 6.936 -24.376 1.00 70.69 87 GLY A O 1
ATOM 645 N N . THR A 1 88 ? 5.595 7.929 -22.780 1.00 68.00 88 THR A N 1
ATOM 646 C CA . THR A 1 88 ? 6.496 7.617 -21.662 1.00 68.00 88 THR A CA 1
ATOM 647 C C . THR A 1 88 ? 6.332 6.142 -21.258 1.00 68.00 88 THR A C 1
ATOM 649 O O . THR A 1 88 ? 5.192 5.709 -21.061 1.00 68.00 88 THR A O 1
ATOM 652 N N . PRO A 1 89 ? 7.422 5.359 -21.152 1.00 69.31 89 PRO A N 1
ATOM 653 C CA . PRO A 1 89 ? 7.380 4.028 -20.543 1.00 69.31 89 PRO A CA 1
ATOM 654 C C . PRO A 1 89 ? 7.059 4.121 -19.043 1.00 69.31 89 PRO A C 1
ATOM 656 O O . PRO A 1 89 ? 7.358 5.133 -18.414 1.00 69.31 89 PRO A O 1
ATOM 659 N N . SER A 1 90 ? 6.482 3.067 -18.466 1.00 75.88 90 SER A N 1
ATOM 660 C CA . SER A 1 90 ? 6.321 2.971 -17.012 1.00 75.88 90 SER A CA 1
ATOM 661 C C . SER A 1 90 ? 7.652 2.727 -16.313 1.00 75.88 90 SER A C 1
ATOM 663 O O . SER A 1 90 ? 8.618 2.238 -16.907 1.00 75.88 90 SER A O 1
ATOM 665 N N . ASP A 1 91 ? 7.662 2.951 -15.007 1.00 70.88 91 ASP A N 1
ATOM 666 C CA . ASP A 1 91 ? 8.794 2.630 -14.147 1.00 70.88 91 ASP A CA 1
ATOM 667 C C . ASP A 1 91 ? 9.101 1.117 -14.148 1.00 70.88 91 ASP A C 1
ATOM 669 O O . ASP A 1 91 ? 10.266 0.712 -14.145 1.00 70.88 91 ASP A O 1
ATOM 673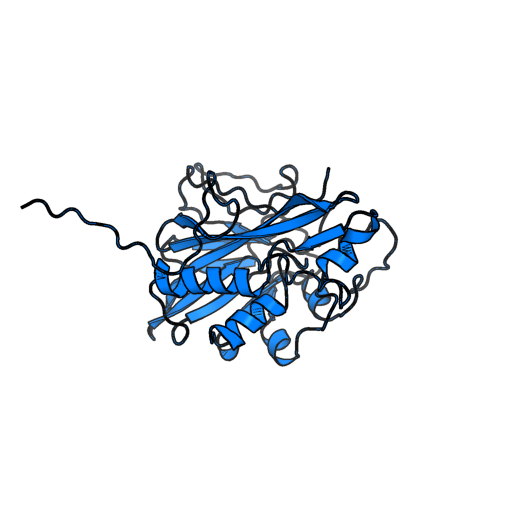 N N . VAL A 1 92 ? 8.069 0.266 -14.252 1.00 74.44 92 VAL A N 1
ATOM 674 C CA . VAL A 1 92 ? 8.209 -1.193 -14.431 1.00 74.44 92 VAL A CA 1
ATOM 675 C C . VAL A 1 92 ? 8.901 -1.520 -15.759 1.00 74.44 92 VAL A C 1
ATOM 677 O O . VAL A 1 92 ? 9.803 -2.366 -15.793 1.00 74.44 92 VAL A O 1
ATOM 680 N N . HIS A 1 93 ? 8.523 -0.841 -16.844 1.00 74.50 93 HIS A N 1
ATOM 681 C CA . HIS A 1 93 ? 9.111 -1.035 -18.166 1.00 74.50 93 HIS A CA 1
ATOM 682 C C . HIS A 1 93 ? 10.555 -0.538 -18.234 1.00 74.50 93 HIS A C 1
ATOM 684 O O . HIS A 1 93 ? 11.439 -1.299 -18.638 1.00 74.50 93 HIS A O 1
ATOM 690 N N . GLU A 1 94 ? 10.832 0.704 -17.819 1.00 70.62 94 GLU A N 1
ATOM 691 C CA . GLU A 1 94 ? 12.196 1.257 -17.791 1.00 70.62 94 GLU A CA 1
ATOM 692 C C . GLU A 1 94 ? 13.147 0.349 -17.009 1.00 70.62 94 GLU A C 1
ATOM 694 O O . GLU A 1 94 ? 14.304 0.157 -17.392 1.00 70.62 94 GLU A O 1
ATOM 699 N N . TYR A 1 95 ? 12.634 -0.285 -15.956 1.00 65.12 95 TYR A N 1
ATOM 700 C CA . TYR A 1 95 ? 13.427 -1.126 -15.087 1.00 65.12 95 TYR A CA 1
ATOM 701 C C . TYR A 1 95 ? 13.623 -2.572 -15.582 1.00 65.12 95 TYR A C 1
ATOM 703 O O . TYR A 1 95 ? 14.735 -3.106 -15.517 1.00 65.12 95 TYR A O 1
ATOM 711 N N . LEU A 1 96 ? 12.580 -3.230 -16.103 1.00 67.88 96 LEU A N 1
ATOM 712 C CA . LEU A 1 96 ? 12.617 -4.667 -16.424 1.00 67.88 96 LEU A CA 1
ATOM 713 C C . LEU A 1 96 ? 12.884 -4.993 -17.911 1.00 67.88 96 LEU A C 1
ATOM 715 O O . LEU A 1 96 ? 13.197 -6.150 -18.241 1.00 67.88 96 LEU A O 1
ATOM 719 N N . SER A 1 97 ? 12.812 -4.000 -18.806 1.00 60.38 97 SER A N 1
ATOM 720 C CA . SER A 1 97 ? 12.977 -4.147 -20.269 1.00 60.38 97 SER A CA 1
ATOM 721 C C . SER A 1 97 ? 14.394 -4.522 -20.738 1.00 60.38 97 SER A C 1
ATOM 723 O O . SER A 1 97 ? 14.571 -4.961 -21.879 1.00 60.38 97 SER A O 1
ATOM 725 N N . ILE A 1 98 ? 15.401 -4.469 -19.852 1.00 54.78 98 ILE A N 1
ATOM 726 C CA . ILE A 1 98 ? 16.828 -4.798 -20.101 1.00 54.78 98 ILE A CA 1
ATOM 727 C C . ILE A 1 98 ? 17.029 -6.179 -20.776 1.00 54.78 98 ILE A C 1
ATOM 729 O O . ILE A 1 98 ? 18.059 -6.449 -21.393 1.00 54.78 98 ILE A O 1
ATOM 733 N N . THR A 1 99 ? 16.032 -7.064 -20.696 1.00 54.69 99 THR A N 1
ATOM 734 C CA . THR A 1 99 ? 16.055 -8.430 -21.248 1.00 54.69 99 THR A CA 1
ATOM 735 C C . THR A 1 99 ? 15.557 -8.575 -22.696 1.00 54.69 99 THR A C 1
ATOM 737 O O . THR A 1 99 ? 15.527 -9.694 -23.210 1.00 54.69 99 THR A O 1
ATOM 740 N N . GLY A 1 100 ? 15.169 -7.488 -23.379 1.00 52.66 100 GLY A N 1
ATOM 741 C CA . GLY A 1 100 ? 14.604 -7.554 -24.740 1.00 52.66 100 GLY A CA 1
ATOM 742 C C . GLY A 1 100 ? 13.205 -8.187 -24.792 1.00 52.66 100 GLY A C 1
ATOM 743 O O . GLY A 1 100 ? 12.771 -8.687 -25.833 1.00 52.66 100 GLY A O 1
ATOM 744 N N . GLN A 1 101 ? 12.530 -8.191 -23.645 1.00 65.38 101 GLN A N 1
ATOM 745 C CA . GLN A 1 101 ? 11.140 -8.572 -23.444 1.00 65.38 101 GLN A CA 1
ATOM 746 C C . GLN A 1 101 ? 10.435 -7.344 -22.889 1.00 65.38 101 GLN A C 1
ATOM 748 O O . GLN A 1 101 ? 10.946 -6.731 -21.952 1.00 65.38 101 GLN A O 1
ATOM 753 N N . ASP A 1 102 ? 9.287 -7.009 -23.458 1.00 77.00 102 ASP A N 1
ATOM 754 C CA . ASP A 1 102 ? 8.463 -5.931 -22.940 1.00 77.00 102 ASP A CA 1
ATOM 755 C C . ASP A 1 102 ? 7.753 -6.422 -21.670 1.00 77.00 102 ASP A C 1
ATOM 757 O O . ASP A 1 102 ? 7.257 -7.556 -21.622 1.00 77.00 102 ASP A O 1
ATOM 761 N N . LYS A 1 103 ? 7.808 -5.618 -20.614 1.00 79.75 103 LYS A N 1
ATOM 762 C CA . LYS A 1 103 ? 7.318 -5.933 -19.273 1.00 79.75 103 LYS A CA 1
ATOM 763 C C . LYS A 1 103 ? 6.745 -4.668 -18.683 1.00 79.75 103 LYS A C 1
ATOM 765 O O . LYS A 1 103 ? 7.417 -3.646 -18.709 1.00 79.75 103 LYS A O 1
ATOM 770 N N . ASP A 1 104 ? 5.547 -4.760 -18.141 1.00 82.88 104 ASP A N 1
ATOM 771 C CA . ASP A 1 104 ? 4.809 -3.592 -17.690 1.00 82.88 104 ASP A CA 1
ATOM 772 C C . ASP A 1 104 ? 3.820 -3.970 -16.584 1.00 82.88 104 ASP A C 1
ATOM 774 O O . ASP A 1 104 ? 3.545 -5.159 -16.381 1.00 82.88 104 ASP A O 1
ATOM 778 N N . ALA A 1 105 ? 3.264 -2.984 -15.887 1.00 82.62 105 ALA A N 1
ATOM 779 C CA . ALA A 1 105 ? 2.087 -3.205 -15.060 1.00 82.62 105 ALA A CA 1
ATOM 780 C C . ALA A 1 105 ? 0.938 -3.766 -15.924 1.00 82.62 105 ALA A C 1
ATOM 782 O O . ALA A 1 105 ? 0.791 -3.445 -17.104 1.00 82.62 105 ALA A O 1
ATOM 783 N N . PHE A 1 106 ? 0.139 -4.672 -15.362 1.00 84.25 106 PHE A N 1
ATOM 784 C CA . PHE A 1 106 ? -1.003 -5.262 -16.064 1.00 84.25 106 PHE A CA 1
ATOM 785 C C . PHE A 1 106 ? -2.203 -4.305 -16.129 1.00 84.25 106 PHE A C 1
ATOM 787 O O . PHE A 1 106 ? -2.966 -4.343 -17.094 1.00 84.25 106 PHE A O 1
ATOM 794 N N . ARG A 1 107 ? -2.361 -3.470 -15.098 1.00 84.44 107 ARG A N 1
ATOM 795 C CA . ARG A 1 107 ? -3.451 -2.507 -14.912 1.00 84.44 107 ARG A CA 1
ATOM 796 C C . ARG A 1 107 ? -2.922 -1.242 -14.231 1.00 84.44 107 ARG A C 1
ATOM 798 O O . ARG A 1 107 ? -1.785 -1.272 -13.769 1.00 84.44 107 ARG A O 1
ATOM 805 N N . SER A 1 108 ? -3.704 -0.165 -14.203 1.00 87.38 108 SER A N 1
ATOM 806 C CA . SER A 1 108 ? -3.279 1.113 -13.614 1.00 87.38 108 SER A CA 1
ATOM 807 C C . SER A 1 108 ? -3.255 1.097 -12.086 1.00 87.38 108 SER A C 1
ATOM 809 O O . SER A 1 108 ? -3.876 0.259 -11.425 1.00 87.38 108 SER A O 1
ATOM 811 N N . ALA A 1 109 ? -2.564 2.085 -11.526 1.00 87.19 109 ALA A N 1
ATOM 812 C CA . ALA A 1 109 ? -2.639 2.423 -10.118 1.00 87.19 109 ALA A CA 1
ATOM 813 C C . ALA A 1 109 ? -4.041 2.924 -9.721 1.00 87.19 109 ALA A C 1
ATOM 815 O O . ALA A 1 109 ? -4.477 2.638 -8.607 1.00 87.19 109 ALA A O 1
ATOM 816 N N . ASP A 1 110 ? -4.763 3.586 -10.635 1.00 88.94 110 ASP A N 1
ATOM 817 C CA . ASP A 1 110 ? -6.164 3.995 -10.448 1.00 88.94 110 ASP A CA 1
ATOM 818 C C . ASP A 1 110 ? -7.097 2.774 -10.335 1.00 88.94 110 ASP A C 1
ATOM 820 O O . ASP A 1 110 ? -7.935 2.746 -9.440 1.00 88.94 110 ASP A O 1
ATOM 824 N N . ASP A 1 111 ? -6.895 1.709 -11.129 1.00 90.00 111 ASP A N 1
ATOM 825 C CA . ASP A 1 111 ? -7.650 0.446 -10.997 1.00 90.00 111 ASP A CA 1
ATOM 826 C C . ASP A 1 111 ? -7.350 -0.257 -9.649 1.00 90.00 111 ASP A C 1
ATOM 828 O O . ASP A 1 111 ? -8.226 -0.875 -9.036 1.00 90.00 111 ASP A O 1
ATOM 832 N N . ASP A 1 112 ? -6.099 -0.187 -9.170 1.00 90.50 112 ASP A N 1
ATOM 833 C CA . ASP A 1 112 ? -5.714 -0.666 -7.833 1.00 90.50 112 ASP A CA 1
ATOM 834 C C . ASP A 1 112 ? -6.326 0.207 -6.715 1.00 90.50 112 ASP A C 1
ATOM 836 O O . ASP A 1 112 ? -6.735 -0.319 -5.675 1.00 90.50 112 ASP A O 1
ATOM 840 N N . ALA A 1 113 ? -6.425 1.524 -6.917 1.00 92.62 113 ALA A N 1
ATOM 841 C CA . ALA A 1 113 ? -7.038 2.468 -5.985 1.00 92.62 113 ALA A CA 1
ATOM 842 C C . ALA A 1 113 ? -8.572 2.343 -5.942 1.00 92.62 113 ALA A C 1
ATOM 844 O O . ALA A 1 113 ? -9.133 2.404 -4.845 1.00 92.62 113 ALA A O 1
ATOM 845 N N . GLU A 1 114 ? -9.236 2.096 -7.079 1.00 93.31 114 GLU A N 1
ATOM 846 C CA . GLU A 1 114 ? -10.682 1.847 -7.176 1.00 93.31 114 GLU A CA 1
ATOM 847 C C . GLU A 1 114 ? -11.073 0.625 -6.341 1.00 93.31 114 GLU A C 1
ATOM 849 O O . GLU A 1 114 ? -11.976 0.697 -5.509 1.00 93.31 114 GLU A O 1
ATOM 854 N N . ASP A 1 115 ? -10.348 -0.488 -6.485 1.00 93.06 115 ASP A N 1
ATOM 855 C CA . ASP A 1 115 ? -10.607 -1.700 -5.704 1.00 93.06 115 ASP A CA 1
ATOM 856 C C . ASP A 1 115 ? -10.383 -1.485 -4.197 1.00 93.06 115 ASP A C 1
ATOM 858 O O . ASP A 1 115 ? -11.143 -1.996 -3.366 1.00 93.06 115 ASP A O 1
ATOM 862 N N . VAL A 1 116 ? -9.360 -0.710 -3.819 1.00 94.62 116 VAL A N 1
ATOM 863 C CA . VAL A 1 116 ? -9.099 -0.362 -2.414 1.00 94.62 116 VAL A CA 1
ATOM 864 C C . VAL A 1 116 ? -10.195 0.551 -1.856 1.00 94.62 116 VAL A C 1
ATOM 866 O O . VAL A 1 116 ? -10.654 0.308 -0.735 1.00 94.62 116 VAL A O 1
ATOM 869 N N . ASP A 1 117 ? -10.668 1.544 -2.615 1.00 95.75 117 ASP A N 1
ATOM 870 C CA . ASP A 1 117 ? -11.835 2.341 -2.229 1.00 95.75 117 ASP A CA 1
ATOM 871 C C . ASP A 1 117 ? -13.086 1.468 -2.110 1.00 95.75 117 ASP A C 1
ATOM 873 O O . ASP A 1 117 ? -13.795 1.564 -1.112 1.00 95.75 117 ASP A O 1
ATOM 877 N N . CYS A 1 118 ? -13.323 0.551 -3.049 1.00 94.88 118 CYS A N 1
ATOM 878 C CA . CYS A 1 118 ? -14.497 -0.316 -3.037 1.00 94.88 118 CYS A CA 1
ATOM 879 C C . CYS A 1 118 ? -14.517 -1.243 -1.807 1.00 94.88 118 CYS A C 1
ATOM 881 O O . CYS A 1 118 ? -15.561 -1.412 -1.168 1.00 94.88 118 CYS A O 1
ATOM 883 N N . VAL A 1 119 ? -13.355 -1.755 -1.376 1.00 95.31 119 VAL A N 1
ATOM 884 C CA . VAL A 1 119 ? -13.220 -2.459 -0.086 1.00 95.31 119 VAL A CA 1
ATOM 885 C C . VAL A 1 119 ? -13.567 -1.549 1.098 1.00 95.31 119 VAL A C 1
ATOM 887 O O . VAL A 1 119 ? -14.240 -1.980 2.039 1.00 95.31 119 VAL A O 1
ATOM 890 N N . ILE A 1 120 ? -13.122 -0.291 1.093 1.00 96.12 120 ILE A N 1
ATOM 891 C CA . ILE A 1 120 ? -13.379 0.650 2.193 1.00 96.12 120 ILE A CA 1
ATOM 892 C C . ILE A 1 120 ? -14.855 1.080 2.227 1.00 96.12 120 ILE A C 1
ATOM 894 O O . ILE A 1 120 ? -15.461 1.118 3.305 1.00 96.12 120 ILE A O 1
ATOM 898 N N . THR A 1 121 ? -15.451 1.375 1.075 1.00 95.12 121 THR A N 1
ATOM 899 C CA . THR A 1 121 ? -16.800 1.938 0.969 1.00 95.12 121 THR A CA 1
ATOM 900 C C . THR A 1 121 ? -17.884 0.872 1.015 1.00 95.12 121 THR A C 1
ATOM 902 O O . THR A 1 121 ? -18.808 0.995 1.821 1.00 95.12 121 THR A O 1
ATOM 905 N N . GLN A 1 122 ? -17.754 -0.209 0.242 1.00 93.50 122 GLN A N 1
ATOM 906 C CA . GLN A 1 122 ? -18.743 -1.289 0.197 1.00 93.50 122 GLN A CA 1
ATOM 907 C C . GLN A 1 122 ? -18.475 -2.324 1.292 1.00 93.50 122 GLN A C 1
ATOM 909 O O . GLN A 1 122 ? -19.289 -2.492 2.204 1.00 93.50 122 GLN A O 1
ATOM 914 N N . SER A 1 123 ? -17.305 -2.970 1.270 1.00 93.31 123 SER A N 1
ATOM 915 C CA . SER A 1 123 ? -17.043 -4.135 2.126 1.00 93.31 123 SER A CA 1
ATOM 916 C C . SER A 1 123 ? -16.858 -3.779 3.608 1.00 93.31 123 SER A C 1
ATOM 918 O O . SER A 1 123 ? -17.251 -4.540 4.499 1.00 93.31 123 SER A O 1
ATOM 920 N N . PHE A 1 124 ? -16.260 -2.622 3.917 1.00 94.62 124 PHE A N 1
ATOM 921 C CA . PHE A 1 124 ? -16.157 -2.116 5.288 1.00 94.62 124 PHE A CA 1
ATOM 922 C C . PHE A 1 124 ? -17.316 -1.193 5.685 1.00 94.62 124 PHE A C 1
ATOM 924 O O . PHE A 1 124 ? -17.509 -1.010 6.894 1.00 94.62 124 PHE A O 1
ATOM 931 N N . GLY A 1 125 ? -18.074 -0.635 4.738 1.00 93.56 125 GLY A N 1
ATOM 932 C CA . GLY A 1 125 ? -19.170 0.299 5.014 1.00 93.56 125 GLY A CA 1
ATOM 933 C C . GLY A 1 125 ? -18.706 1.635 5.606 1.00 93.56 125 GLY A C 1
ATOM 934 O O . GLY A 1 125 ? -19.341 2.139 6.535 1.00 93.56 125 GLY A O 1
ATOM 935 N N . LEU A 1 126 ? -17.561 2.160 5.157 1.00 93.81 126 LEU A N 1
ATOM 936 C CA . LEU A 1 126 ? -16.972 3.419 5.626 1.00 93.81 126 LEU A CA 1
ATOM 937 C C . LEU A 1 126 ? -17.092 4.516 4.555 1.00 93.81 126 LEU A C 1
ATOM 939 O O . LEU A 1 126 ? -17.340 4.241 3.389 1.00 93.81 126 LEU A O 1
ATOM 943 N N . THR A 1 127 ? -16.901 5.777 4.940 1.00 92.50 127 THR A N 1
ATOM 944 C CA . THR A 1 127 ? -16.840 6.911 4.000 1.00 92.50 127 THR A CA 1
ATOM 945 C C . THR A 1 127 ? -15.524 7.658 4.182 1.00 92.50 127 THR A C 1
ATOM 947 O O . THR A 1 127 ? -15.072 7.807 5.321 1.00 92.50 127 THR A O 1
ATOM 950 N N . ALA A 1 128 ? -14.936 8.162 3.091 1.00 91.00 128 ALA A N 1
ATOM 951 C CA . ALA A 1 128 ? -13.605 8.779 3.083 1.00 91.00 128 ALA A CA 1
ATOM 952 C C . ALA A 1 128 ? -13.392 9.845 4.180 1.00 91.00 128 ALA A C 1
ATOM 954 O O . ALA A 1 128 ? -12.370 9.817 4.867 1.00 91.00 128 ALA A O 1
ATOM 955 N N . ASP A 1 129 ? -14.397 10.692 4.441 1.00 90.69 129 ASP A N 1
ATOM 956 C CA . ASP A 1 129 ? -14.392 11.719 5.501 1.00 90.69 129 ASP A CA 1
ATOM 957 C C . ASP A 1 129 ? -14.056 11.196 6.914 1.00 90.69 129 ASP A C 1
ATOM 959 O O . ASP A 1 129 ? -13.517 11.935 7.741 1.00 90.69 129 ASP A O 1
ATOM 963 N N . TYR A 1 130 ? -14.372 9.929 7.207 1.00 91.38 130 TYR A N 1
ATOM 964 C CA . TYR A 1 130 ? -14.129 9.285 8.504 1.00 91.38 130 TYR A CA 1
ATOM 965 C C . TYR A 1 130 ? -12.990 8.260 8.458 1.00 91.38 130 TYR A C 1
ATOM 967 O O . TYR A 1 130 ? -12.781 7.531 9.431 1.00 91.38 130 TYR A O 1
ATOM 975 N N . VAL A 1 131 ? -12.234 8.189 7.363 1.00 94.88 131 VAL A N 1
ATOM 976 C CA . VAL A 1 131 ? -11.131 7.240 7.189 1.00 94.88 131 VAL A CA 1
ATOM 977 C C . VAL A 1 131 ? -9.781 7.939 7.343 1.00 94.88 131 VAL A C 1
ATOM 979 O O . VAL A 1 131 ? -9.527 9.027 6.833 1.00 94.88 131 VAL A O 1
ATOM 982 N N . LYS A 1 132 ? -8.881 7.288 8.081 1.00 93.69 132 LYS A N 1
ATOM 983 C CA . LYS A 1 132 ? -7.493 7.704 8.290 1.00 93.69 132 LYS A CA 1
ATOM 984 C C . LYS A 1 132 ? -6.588 6.617 7.723 1.00 93.69 132 LYS A C 1
ATOM 986 O O . LYS A 1 132 ? -6.387 5.594 8.380 1.00 93.69 132 LYS A O 1
ATOM 991 N N . LEU A 1 133 ? -6.049 6.828 6.523 1.00 94.19 133 LEU A N 1
ATOM 992 C CA . LEU A 1 133 ? -5.213 5.828 5.859 1.00 94.19 133 LEU A CA 1
ATOM 993 C C . LEU A 1 133 ? -3.867 5.672 6.581 1.00 94.19 133 LEU A C 1
ATOM 995 O O . LEU A 1 133 ? -3.252 6.637 7.050 1.00 94.19 133 LEU A O 1
ATOM 999 N N . ARG A 1 134 ? -3.430 4.429 6.750 1.00 94.44 134 ARG A N 1
ATOM 1000 C CA . ARG A 1 134 ? -2.192 4.053 7.439 1.00 94.44 134 ARG A CA 1
ATOM 1001 C C . ARG A 1 134 ? -1.433 3.086 6.546 1.00 94.44 134 ARG A C 1
ATOM 1003 O O . ARG A 1 134 ? -1.620 1.877 6.640 1.00 94.44 134 ARG A O 1
ATOM 1010 N N . PHE A 1 135 ? -0.605 3.635 5.672 1.00 91.31 135 PHE A N 1
ATOM 1011 C CA . PHE A 1 135 ? 0.189 2.846 4.743 1.00 91.31 135 PHE A CA 1
ATOM 1012 C C . PHE A 1 135 ? 1.410 2.285 5.458 1.00 91.31 135 PHE A C 1
ATOM 1014 O O . PHE A 1 135 ? 2.054 2.988 6.234 1.00 91.31 135 PHE A O 1
ATOM 1021 N N . ILE A 1 136 ? 1.744 1.034 5.192 1.00 89.62 136 ILE A N 1
ATOM 1022 C CA . ILE A 1 136 ? 2.982 0.395 5.614 1.00 89.62 136 ILE A CA 1
ATOM 1023 C C . ILE A 1 136 ? 3.617 -0.165 4.341 1.00 89.62 136 ILE A C 1
ATOM 1025 O O . ILE A 1 136 ? 2.991 -0.951 3.636 1.00 89.62 136 ILE A O 1
ATOM 1029 N N . SER A 1 137 ? 4.846 0.250 4.054 1.00 86.12 137 SER A N 1
ATOM 1030 C CA . SER A 1 137 ? 5.645 -0.239 2.931 1.00 86.12 137 SER A CA 1
ATOM 1031 C C . SER A 1 137 ? 6.305 -1.581 3.299 1.00 86.12 137 SER A C 1
ATOM 1033 O O . SER A 1 137 ? 7.060 -1.618 4.273 1.00 86.12 137 SER A O 1
ATOM 1035 N N . PRO A 1 138 ? 6.034 -2.677 2.558 1.00 78.12 138 PRO A N 1
ATOM 1036 C CA . PRO A 1 138 ? 6.790 -3.933 2.598 1.00 78.12 138 PRO A CA 1
ATOM 1037 C C . PRO A 1 138 ? 8.308 -3.753 2.520 1.00 78.12 138 PRO A C 1
ATOM 1039 O O . PRO A 1 138 ? 9.044 -4.294 3.340 1.00 78.12 138 PRO A O 1
ATOM 1042 N N . HIS A 1 139 ? 8.756 -2.981 1.535 1.00 73.44 139 HIS A N 1
ATOM 1043 C CA . HIS A 1 139 ? 10.108 -2.469 1.344 1.00 73.44 139 HIS A CA 1
ATOM 1044 C C . HIS A 1 139 ? 10.051 -1.365 0.282 1.00 73.44 139 HIS A C 1
ATOM 1046 O O . HIS A 1 139 ? 9.042 -1.207 -0.412 1.00 73.44 139 HIS A O 1
ATOM 1052 N N . GLY A 1 140 ? 11.137 -0.614 0.127 1.00 67.06 140 GLY A N 1
ATOM 1053 C CA . GLY A 1 140 ? 11.277 0.449 -0.868 1.00 67.06 140 GLY A CA 1
ATOM 1054 C C . GLY A 1 140 ? 11.469 -0.055 -2.299 1.00 67.06 140 GLY A C 1
ATOM 1055 O O . GLY A 1 140 ? 12.418 0.379 -2.933 1.00 67.06 140 GLY A O 1
ATOM 1056 N N . HIS A 1 141 ? 10.624 -0.977 -2.778 1.00 69.44 141 HIS A N 1
ATOM 1057 C CA . HIS A 1 141 ? 10.496 -1.281 -4.210 1.00 69.44 141 HIS A CA 1
ATOM 1058 C C . HIS A 1 141 ? 9.230 -0.624 -4.789 1.00 69.44 141 HIS A C 1
ATOM 1060 O O . HIS A 1 141 ? 8.252 -0.410 -4.066 1.00 69.44 141 HIS A O 1
ATOM 1066 N N . LEU A 1 142 ? 9.241 -0.369 -6.102 1.00 62.66 142 LEU A N 1
ATOM 1067 C CA . LEU A 1 142 ? 8.150 0.237 -6.882 1.00 62.66 142 LEU A CA 1
ATOM 1068 C C . LEU A 1 142 ? 6.796 -0.440 -6.644 1.00 62.66 142 LEU A C 1
ATOM 1070 O O . LEU A 1 142 ? 5.782 0.232 -6.517 1.00 62.66 142 LEU A O 1
ATOM 1074 N N . ASP A 1 143 ? 6.789 -1.766 -6.501 1.00 57.38 143 ASP A N 1
ATOM 1075 C CA . ASP A 1 143 ? 5.582 -2.582 -6.342 1.00 57.38 143 ASP A CA 1
ATOM 1076 C C . ASP A 1 143 ? 4.937 -2.537 -4.947 1.00 57.38 143 ASP A C 1
ATOM 1078 O O . ASP A 1 143 ? 3.944 -3.218 -4.648 1.00 57.38 143 ASP A O 1
ATOM 1082 N N . HIS A 1 144 ? 5.523 -1.710 -4.082 1.00 67.94 144 HIS A N 1
ATOM 1083 C CA . HIS A 1 144 ? 5.203 -1.569 -2.672 1.00 67.94 144 HIS A CA 1
ATOM 1084 C C . HIS A 1 144 ? 5.233 -0.117 -2.170 1.00 67.94 144 HIS A C 1
ATOM 1086 O O . HIS A 1 144 ? 4.718 0.138 -1.075 1.00 67.94 144 HIS A O 1
ATOM 1092 N N . VAL A 1 145 ? 5.803 0.815 -2.946 1.00 72.94 145 VAL A N 1
ATOM 1093 C CA . VAL A 1 145 ? 5.631 2.266 -2.800 1.00 72.94 145 VAL A CA 1
ATOM 1094 C C . VAL A 1 145 ? 5.589 2.914 -4.183 1.00 72.94 145 VAL A C 1
ATOM 1096 O O . VAL A 1 145 ? 6.638 3.092 -4.801 1.00 72.94 145 VAL A O 1
ATOM 1099 N N . ASN A 1 146 ? 4.404 3.347 -4.615 1.00 74.81 146 ASN A N 1
ATOM 1100 C CA . ASN A 1 146 ? 4.251 4.137 -5.835 1.00 74.81 146 ASN A CA 1
ATOM 1101 C C . ASN A 1 146 ? 3.497 5.461 -5.613 1.00 74.81 146 ASN A C 1
ATOM 1103 O O . ASN A 1 146 ? 2.767 5.594 -4.629 1.00 74.81 146 ASN A O 1
ATOM 1107 N N . HIS A 1 147 ? 3.707 6.448 -6.490 1.00 77.44 147 HIS A N 1
ATOM 1108 C CA . HIS A 1 147 ? 3.131 7.790 -6.363 1.00 77.44 147 HIS A CA 1
ATOM 1109 C C . HIS A 1 147 ? 1.667 7.826 -6.820 1.00 77.44 147 HIS A C 1
ATOM 1111 O O . HIS A 1 147 ? 0.809 8.272 -6.062 1.00 77.44 147 HIS A O 1
ATOM 1117 N N . GLU A 1 148 ? 1.380 7.279 -8.001 1.00 82.88 148 GLU A N 1
ATOM 1118 C CA . GLU A 1 148 ? 0.075 7.313 -8.676 1.00 82.88 148 GLU A CA 1
ATOM 1119 C C . GLU A 1 148 ? -1.041 6.760 -7.776 1.00 82.88 148 GLU A C 1
ATOM 1121 O O . GLU A 1 148 ? -1.988 7.472 -7.465 1.00 82.88 148 GLU A O 1
ATOM 1126 N N . PHE A 1 149 ? -0.852 5.568 -7.197 1.00 87.94 149 PHE A N 1
ATOM 1127 C CA . PHE A 1 149 ? -1.819 4.933 -6.284 1.00 87.94 149 PHE A CA 1
ATOM 1128 C C . PHE A 1 149 ? -2.162 5.806 -5.062 1.00 87.94 149 PHE A C 1
ATOM 1130 O O . PHE A 1 149 ? -3.279 5.779 -4.539 1.00 87.94 149 PHE A O 1
ATOM 1137 N N . LEU A 1 150 ? -1.192 6.583 -4.571 1.00 86.19 150 LEU A N 1
ATOM 1138 C CA . LEU A 1 150 ? -1.393 7.483 -3.437 1.00 86.19 150 LEU A CA 1
ATOM 1139 C C . LEU A 1 150 ? -2.062 8.787 -3.855 1.00 86.19 150 LEU A C 1
ATOM 1141 O O . LEU A 1 150 ? -2.860 9.325 -3.086 1.00 86.19 150 LEU A O 1
ATOM 1145 N N . ASP A 1 151 ? -1.759 9.276 -5.051 1.00 85.31 151 ASP A N 1
ATOM 1146 C CA . ASP A 1 151 ? -2.415 10.435 -5.631 1.00 85.31 151 ASP A CA 1
ATOM 1147 C C . ASP A 1 151 ? -3.880 10.118 -5.965 1.00 85.31 151 ASP A C 1
ATOM 1149 O O . ASP A 1 151 ? -4.747 10.857 -5.498 1.00 85.31 151 ASP A O 1
ATOM 1153 N N . ASP A 1 152 ? -4.197 8.995 -6.615 1.00 89.19 152 ASP A N 1
ATOM 1154 C CA . ASP A 1 152 ? -5.567 8.607 -6.987 1.00 89.19 152 ASP A CA 1
ATOM 1155 C C . ASP A 1 152 ? -6.484 8.449 -5.767 1.00 89.19 152 ASP A C 1
ATOM 1157 O O . ASP A 1 152 ? -7.561 9.055 -5.713 1.00 89.19 152 ASP A O 1
ATOM 1161 N N . LEU A 1 153 ? -6.030 7.761 -4.707 1.00 90.31 153 LEU A N 1
ATOM 1162 C CA . LEU A 1 153 ? -6.753 7.691 -3.425 1.00 90.31 153 LEU A CA 1
ATOM 1163 C C . LEU A 1 153 ? -7.116 9.082 -2.867 1.00 90.31 153 LEU A C 1
ATOM 1165 O O . LEU A 1 153 ? -8.103 9.232 -2.146 1.00 90.31 153 LEU A O 1
ATOM 1169 N N . THR A 1 154 ? -6.354 10.125 -3.185 1.00 86.56 154 THR A N 1
ATOM 1170 C CA . THR A 1 154 ? -6.544 11.460 -2.599 1.00 86.56 154 THR A CA 1
ATOM 1171 C C . THR A 1 154 ? -7.252 12.434 -3.534 1.00 86.56 154 THR A C 1
ATOM 1173 O O . THR A 1 154 ? -8.028 13.267 -3.060 1.00 86.56 154 THR A O 1
ATOM 1176 N N . GLN A 1 155 ? -7.020 12.319 -4.842 1.00 87.62 155 GLN A N 1
ATOM 1177 C CA . GLN A 1 155 ? -7.567 13.188 -5.881 1.00 87.62 155 GLN A CA 1
ATOM 1178 C C . GLN A 1 155 ? -8.899 12.654 -6.425 1.00 87.62 155 GLN A C 1
ATOM 1180 O O . GLN A 1 155 ? -9.847 13.433 -6.543 1.00 87.62 155 GLN A O 1
ATOM 1185 N N . ASN A 1 156 ? -8.999 11.342 -6.672 1.00 90.31 156 ASN A N 1
ATOM 1186 C CA . ASN A 1 156 ? -10.186 10.698 -7.247 1.00 90.31 156 ASN A CA 1
ATOM 1187 C C . ASN A 1 156 ? -11.156 10.253 -6.137 1.00 90.31 156 ASN A C 1
ATOM 1189 O O . ASN A 1 156 ? -12.346 10.566 -6.195 1.00 90.31 156 ASN A O 1
ATOM 1193 N N . TYR A 1 157 ? -10.640 9.611 -5.079 1.00 92.38 157 TYR A N 1
ATOM 1194 C CA . TYR A 1 157 ? -11.453 9.034 -3.987 1.00 92.38 157 TYR A CA 1
ATOM 1195 C C . TYR A 1 157 ? -11.533 9.910 -2.716 1.00 92.38 157 TYR A C 1
ATOM 1197 O O . TYR A 1 157 ? -12.294 9.627 -1.789 1.00 92.38 157 TYR A O 1
ATOM 1205 N N . GLY A 1 158 ? -10.800 11.029 -2.672 1.00 91.31 158 GLY A N 1
ATOM 1206 C CA . GLY A 1 158 ? -10.966 12.079 -1.657 1.00 91.31 158 GLY A CA 1
ATOM 1207 C C . GLY A 1 158 ? -10.417 11.773 -0.255 1.00 91.31 158 GLY A C 1
ATOM 1208 O O . GLY A 1 158 ? -10.707 12.519 0.686 1.00 91.31 158 GLY A O 1
ATOM 1209 N N . TYR A 1 159 ? -9.614 10.719 -0.072 1.00 92.75 159 TYR A N 1
ATOM 1210 C CA . TYR A 1 159 ? -8.999 10.419 1.225 1.00 92.75 159 TYR A CA 1
ATOM 1211 C C . TYR A 1 159 ? -7.990 11.503 1.640 1.00 92.75 159 TYR A C 1
ATOM 1213 O O . TYR A 1 159 ? -7.113 11.913 0.882 1.00 92.75 159 TYR A O 1
ATOM 1221 N N . SER A 1 160 ? -8.063 11.972 2.892 1.00 89.06 160 SER A N 1
ATOM 1222 C CA . SER A 1 160 ? -7.199 13.071 3.339 1.00 89.06 160 SER A CA 1
ATOM 1223 C C . SER A 1 160 ? -5.791 12.609 3.735 1.00 89.06 160 SER A C 1
ATOM 1225 O O . SER A 1 160 ? -5.595 11.940 4.755 1.00 89.06 160 SER A O 1
ATOM 1227 N N . LEU A 1 161 ? -4.763 13.087 3.022 1.00 78.88 161 LEU A N 1
ATOM 1228 C CA . LEU A 1 161 ? -3.366 12.910 3.449 1.00 78.88 161 LEU A CA 1
ATOM 1229 C C . LEU A 1 161 ? -3.033 13.621 4.766 1.00 78.88 161 LEU A C 1
ATOM 1231 O O . LEU A 1 161 ? -2.113 13.219 5.475 1.00 78.88 161 LEU A O 1
ATOM 1235 N N . ASN A 1 162 ? -3.781 14.664 5.142 1.00 83.44 162 ASN A N 1
ATOM 1236 C CA . ASN A 1 162 ? -3.481 15.444 6.346 1.00 83.44 162 ASN A CA 1
ATOM 1237 C C . ASN A 1 162 ? -3.623 14.641 7.647 1.00 83.44 162 ASN A C 1
ATOM 1239 O O . ASN A 1 162 ? -2.956 14.964 8.634 1.00 83.44 162 ASN A O 1
ATOM 1243 N N . THR A 1 163 ? -4.473 13.613 7.640 1.00 81.75 163 THR A N 1
ATOM 1244 C CA . THR A 1 163 ? -4.723 12.685 8.752 1.00 81.75 163 THR A CA 1
ATOM 1245 C C . THR A 1 163 ? -4.079 11.310 8.539 1.00 81.75 163 THR A C 1
ATOM 1247 O O . THR A 1 163 ? -4.238 10.430 9.399 1.00 81.75 163 THR A O 1
ATOM 1250 N N . SER A 1 164 ? -3.348 11.128 7.434 1.00 87.25 164 SER A N 1
ATOM 1251 C CA . SER A 1 164 ? -2.739 9.869 6.996 1.00 87.25 164 SER A CA 1
ATOM 1252 C C . SER A 1 164 ? -1.230 9.830 7.258 1.00 87.25 164 SER A C 1
ATOM 1254 O O . SER A 1 164 ? -0.571 10.868 7.301 1.00 87.25 164 SER A O 1
ATOM 1256 N N . ASN A 1 165 ? -0.697 8.623 7.468 1.00 90.19 165 ASN A N 1
ATOM 1257 C CA . ASN A 1 165 ? 0.721 8.370 7.745 1.00 90.19 165 ASN A CA 1
ATOM 1258 C C . ASN A 1 165 ? 1.230 7.236 6.850 1.00 90.19 165 ASN A C 1
ATOM 1260 O O . ASN A 1 165 ? 0.483 6.289 6.586 1.00 90.19 165 ASN A O 1
ATOM 1264 N N . PHE A 1 166 ? 2.514 7.292 6.505 1.00 89.81 166 PHE A N 1
ATOM 1265 C CA . PHE A 1 166 ? 3.216 6.266 5.739 1.00 89.81 166 PHE A CA 1
ATOM 1266 C C . PHE A 1 166 ? 4.358 5.709 6.581 1.00 89.81 166 PHE A C 1
ATOM 1268 O O . PHE A 1 166 ? 5.235 6.454 7.003 1.00 89.81 166 PHE A O 1
ATOM 1275 N N . TYR A 1 167 ? 4.353 4.414 6.859 1.00 91.50 167 TYR A N 1
ATOM 1276 C CA . TYR A 1 167 ? 5.392 3.747 7.631 1.00 91.50 167 TYR A CA 1
ATOM 1277 C C . TYR A 1 167 ? 6.327 3.001 6.682 1.00 91.50 167 TYR A C 1
ATOM 1279 O O . TYR A 1 167 ? 5.886 2.136 5.931 1.00 91.50 167 TYR A O 1
ATOM 1287 N N . ILE A 1 168 ? 7.616 3.319 6.733 1.00 86.88 168 ILE A N 1
ATOM 1288 C CA . ILE A 1 168 ? 8.665 2.668 5.937 1.00 86.88 168 ILE A CA 1
ATOM 1289 C C . ILE A 1 168 ? 9.849 2.345 6.845 1.00 86.88 168 ILE A C 1
ATOM 1291 O O . ILE A 1 168 ? 10.076 3.046 7.833 1.00 86.88 168 ILE A O 1
ATOM 1295 N N . HIS A 1 169 ? 10.616 1.297 6.554 1.00 86.88 169 HIS A N 1
ATOM 1296 C CA . HIS A 1 169 ? 11.839 1.048 7.310 1.00 86.88 169 HIS A CA 1
ATOM 1297 C C . HIS A 1 169 ? 12.890 2.139 7.056 1.00 86.88 169 HIS A C 1
ATOM 1299 O O . HIS A 1 169 ? 13.006 2.679 5.955 1.00 86.88 169 HIS A O 1
ATOM 1305 N N . ALA A 1 170 ? 13.685 2.463 8.076 1.00 85.00 170 ALA A N 1
ATOM 1306 C CA . ALA A 1 170 ? 14.695 3.512 8.011 1.00 85.00 170 ALA A CA 1
ATOM 1307 C C . ALA A 1 170 ? 15.743 3.267 6.911 1.00 85.00 170 ALA A C 1
ATOM 1309 O O . ALA A 1 170 ? 16.202 4.232 6.307 1.00 85.00 170 ALA A O 1
ATOM 1310 N N . ALA A 1 171 ? 16.087 2.003 6.632 1.00 79.12 171 ALA A N 1
ATOM 1311 C CA . ALA A 1 171 ? 17.002 1.618 5.550 1.00 79.12 171 ALA A CA 1
ATOM 1312 C C . ALA A 1 171 ? 16.480 1.965 4.141 1.00 79.12 171 ALA A C 1
ATOM 1314 O O . ALA A 1 171 ? 17.283 2.253 3.255 1.00 79.12 171 ALA A O 1
ATOM 1315 N N . ASP A 1 172 ? 15.156 2.001 3.961 1.00 79.00 172 ASP A N 1
ATOM 1316 C CA . ASP A 1 172 ? 14.505 2.142 2.651 1.00 79.00 172 ASP A CA 1
ATOM 1317 C C . ASP A 1 172 ? 14.000 3.574 2.413 1.00 79.00 172 ASP A C 1
ATOM 1319 O O . ASP A 1 172 ? 13.882 4.020 1.275 1.00 79.00 172 ASP A O 1
ATOM 1323 N N . TYR A 1 173 ? 13.798 4.352 3.484 1.00 80.00 173 TYR A N 1
ATOM 1324 C CA . TYR A 1 173 ? 13.444 5.775 3.414 1.00 80.00 173 TYR A CA 1
ATOM 1325 C C . TYR A 1 173 ? 14.317 6.620 2.456 1.00 80.00 173 TYR A C 1
ATOM 1327 O O . TYR A 1 173 ? 13.753 7.467 1.762 1.00 80.00 173 TYR A O 1
ATOM 1335 N N . PRO A 1 174 ? 15.655 6.437 2.347 1.00 76.19 174 PRO A N 1
ATOM 1336 C CA . PRO A 1 174 ? 16.474 7.196 1.400 1.00 76.19 174 PRO A CA 1
ATOM 1337 C C . PRO A 1 174 ? 16.073 7.020 -0.070 1.00 76.19 174 PRO A C 1
ATOM 1339 O O . PRO A 1 174 ? 16.353 7.911 -0.867 1.00 76.19 174 PRO A O 1
ATOM 1342 N N . MET A 1 175 ? 15.415 5.910 -0.428 1.00 70.38 175 MET A N 1
ATOM 1343 C CA . MET A 1 175 ? 14.960 5.645 -1.797 1.00 70.38 175 MET A CA 1
ATOM 1344 C C . MET A 1 175 ? 13.836 6.612 -2.207 1.00 70.38 175 MET A C 1
ATOM 1346 O O . MET A 1 175 ? 13.811 7.068 -3.343 1.00 70.38 175 MET A O 1
ATOM 1350 N N . LEU A 1 176 ? 12.994 7.043 -1.258 1.00 71.88 176 LEU A N 1
ATOM 1351 C CA . LEU A 1 176 ? 11.891 7.995 -1.479 1.00 71.88 176 LEU A CA 1
ATOM 1352 C C . LEU A 1 176 ? 12.343 9.409 -1.882 1.00 71.88 176 LEU A C 1
ATOM 1354 O O . LEU A 1 176 ? 11.524 10.230 -2.287 1.00 71.88 176 LEU A O 1
ATOM 1358 N N . LEU A 1 177 ? 13.625 9.734 -1.697 1.00 69.44 177 LEU A N 1
ATOM 1359 C CA . LEU A 1 177 ? 14.155 11.090 -1.853 1.00 69.44 177 LEU A CA 1
ATOM 1360 C C . LEU A 1 177 ? 14.704 11.373 -3.261 1.00 69.44 177 LEU A C 1
ATOM 1362 O O . LEU A 1 177 ? 15.318 12.423 -3.465 1.00 69.44 177 LEU A O 1
ATOM 1366 N N . CYS A 1 178 ? 14.552 10.442 -4.210 1.00 59.81 178 CYS A N 1
ATOM 1367 C CA . CYS A 1 178 ? 15.299 10.460 -5.464 1.00 59.81 178 CYS A CA 1
ATOM 1368 C C . CYS A 1 178 ? 14.518 9.935 -6.671 1.00 59.81 178 CYS A C 1
ATOM 1370 O O . CYS A 1 178 ? 13.792 8.959 -6.564 1.00 59.81 178 CYS A O 1
ATOM 1372 N N . THR A 1 179 ? 14.805 10.512 -7.840 1.00 54.44 179 THR A N 1
ATOM 1373 C CA . THR A 1 179 ? 14.244 10.158 -9.160 1.00 54.44 179 THR A CA 1
ATOM 1374 C C . THR A 1 179 ? 15.258 9.382 -10.010 1.00 54.44 179 THR A C 1
ATOM 1376 O O . THR A 1 179 ? 15.602 9.778 -11.126 1.00 54.44 179 THR A O 1
ATOM 1379 N N . ALA A 1 180 ? 15.904 8.377 -9.426 1.00 52.38 180 ALA A N 1
ATOM 1380 C CA . ALA A 1 180 ? 16.952 7.624 -10.105 1.00 52.38 180 ALA A CA 1
ATOM 1381 C C . ALA A 1 180 ? 16.865 6.148 -9.712 1.00 52.38 180 ALA A C 1
ATOM 1383 O O . ALA A 1 180 ? 16.701 5.866 -8.524 1.00 52.38 180 ALA A O 1
ATOM 1384 N N . PRO A 1 181 ? 17.118 5.203 -10.640 1.00 48.66 181 PRO A N 1
ATOM 1385 C CA . PRO A 1 181 ? 17.049 3.757 -10.377 1.00 48.66 181 PRO A CA 1
ATOM 1386 C C . PRO A 1 181 ? 18.122 3.265 -9.384 1.00 48.66 181 PRO A C 1
ATOM 1388 O O . PRO A 1 181 ? 18.242 2.074 -9.118 1.00 48.66 181 PRO A O 1
ATOM 1391 N N . CYS A 1 182 ? 18.949 4.184 -8.884 1.00 50.34 182 CYS A N 1
ATOM 1392 C CA . CYS A 1 182 ? 20.149 3.965 -8.101 1.00 50.34 182 CYS A CA 1
ATOM 1393 C C . CYS A 1 182 ? 20.345 5.151 -7.143 1.00 50.34 182 CYS A C 1
ATOM 1395 O O . CYS A 1 182 ? 21.194 6.008 -7.404 1.00 50.34 182 CYS A O 1
ATOM 1397 N N . CYS A 1 183 ? 19.568 5.238 -6.058 1.00 44.56 183 CYS A N 1
ATOM 1398 C CA . CYS A 1 183 ? 19.771 6.277 -5.044 1.00 44.56 183 CYS A CA 1
ATOM 1399 C C . CYS A 1 183 ? 20.041 5.737 -3.640 1.00 44.56 183 CYS A C 1
ATOM 1401 O O . CYS A 1 183 ? 19.538 4.693 -3.236 1.00 44.56 183 CYS A O 1
ATOM 1403 N N . GLY A 1 184 ? 20.877 6.472 -2.908 1.00 46.28 184 GLY A N 1
ATOM 1404 C CA . GLY A 1 184 ? 21.518 6.043 -1.671 1.00 46.28 184 GLY A CA 1
ATOM 1405 C C . GLY A 1 184 ? 23.042 6.146 -1.780 1.00 46.28 184 GLY A C 1
ATOM 1406 O O . GLY A 1 184 ? 23.584 6.666 -2.754 1.00 46.28 184 GLY A O 1
ATOM 1407 N N . ASN A 1 185 ? 23.758 5.636 -0.777 1.00 37.41 185 ASN A N 1
ATOM 1408 C CA . ASN A 1 185 ? 25.221 5.754 -0.686 1.00 37.41 185 ASN A CA 1
ATOM 1409 C C . ASN A 1 185 ? 26.000 4.674 -1.478 1.00 37.41 185 ASN A C 1
ATOM 1411 O O . ASN A 1 185 ? 27.205 4.519 -1.271 1.00 37.41 185 ASN A O 1
ATOM 1415 N N . THR A 1 186 ? 25.340 3.912 -2.357 1.00 39.88 186 THR A N 1
ATOM 1416 C CA . THR A 1 186 ? 25.895 2.689 -2.969 1.00 39.88 186 THR A CA 1
ATOM 1417 C C . THR A 1 186 ? 26.050 2.838 -4.490 1.00 39.88 186 THR A C 1
ATOM 1419 O O . THR A 1 186 ? 25.073 3.168 -5.160 1.00 39.88 186 THR A O 1
ATOM 1422 N N . PRO A 1 187 ? 27.234 2.567 -5.081 1.00 36.53 187 PRO A N 1
ATOM 1423 C CA . PRO A 1 187 ? 27.421 2.640 -6.530 1.00 36.53 187 PRO A CA 1
ATOM 1424 C C . PRO A 1 187 ? 26.595 1.592 -7.283 1.00 36.53 187 PRO A C 1
ATOM 1426 O O . PRO A 1 187 ? 26.562 0.418 -6.906 1.00 36.53 187 PRO A O 1
ATOM 1429 N N . CYS A 1 188 ? 25.995 1.990 -8.404 1.00 49.72 188 CYS A N 1
ATOM 1430 C CA . CYS A 1 188 ? 25.293 1.061 -9.280 1.00 49.72 188 CYS A CA 1
ATOM 1431 C C . CYS A 1 188 ? 26.247 0.360 -10.251 1.00 49.72 188 CYS A C 1
ATOM 1433 O O . CYS A 1 188 ? 26.727 0.948 -11.220 1.00 49.72 188 CYS A O 1
ATOM 1435 N N . SER A 1 189 ? 26.490 -0.927 -10.003 1.00 36.84 189 SER A N 1
ATOM 1436 C CA . SER A 1 189 ? 27.136 -1.829 -10.956 1.00 36.84 189 SER A CA 1
ATOM 1437 C C . SER A 1 189 ? 26.628 -3.266 -10.800 1.00 36.84 189 SER A C 1
ATOM 1439 O O . SER A 1 189 ? 27.031 -3.982 -9.886 1.00 36.84 189 SER A O 1
ATOM 1441 N N . GLY A 1 190 ? 25.779 -3.702 -11.731 1.00 36.94 190 GLY A N 1
ATOM 1442 C CA . GLY A 1 190 ? 25.654 -5.096 -12.177 1.00 36.94 190 GLY A CA 1
ATOM 1443 C C . GLY A 1 190 ? 25.017 -6.159 -11.268 1.00 36.94 190 GLY A C 1
ATOM 1444 O O . GLY A 1 190 ? 24.568 -7.155 -11.825 1.00 36.94 190 GLY A O 1
ATOM 1445 N N . GLN A 1 191 ? 24.986 -6.019 -9.933 1.00 38.62 191 GLN A N 1
ATOM 1446 C CA . GLN A 1 191 ? 24.508 -7.087 -9.021 1.00 38.62 191 GLN A CA 1
ATOM 1447 C C . GLN A 1 191 ? 23.814 -6.615 -7.715 1.00 38.62 191 GLN A C 1
ATOM 1449 O O . GLN A 1 191 ? 23.657 -7.421 -6.802 1.00 38.62 191 GLN A O 1
ATOM 1454 N N . ASN A 1 192 ? 23.406 -5.346 -7.578 1.00 41.41 192 ASN A N 1
ATOM 1455 C CA . ASN A 1 192 ? 22.950 -4.804 -6.282 1.00 41.41 192 ASN A CA 1
ATOM 1456 C C . ASN A 1 192 ? 21.429 -4.898 -6.031 1.00 41.41 192 ASN A C 1
ATOM 1458 O O . ASN A 1 192 ? 20.617 -4.720 -6.935 1.00 41.41 192 ASN A O 1
ATOM 1462 N N . ALA A 1 193 ? 21.072 -5.143 -4.765 1.00 38.12 193 ALA A N 1
ATOM 1463 C CA . ALA A 1 193 ? 19.749 -5.547 -4.279 1.00 38.12 193 ALA A CA 1
ATOM 1464 C C . ALA A 1 193 ? 18.798 -4.386 -3.901 1.00 38.12 193 ALA A C 1
ATOM 1466 O O . ALA A 1 193 ? 18.084 -4.465 -2.906 1.00 38.12 193 ALA A O 1
ATOM 1467 N N . PHE A 1 194 ? 18.794 -3.300 -4.678 1.00 46.34 194 PHE A N 1
ATOM 1468 C CA 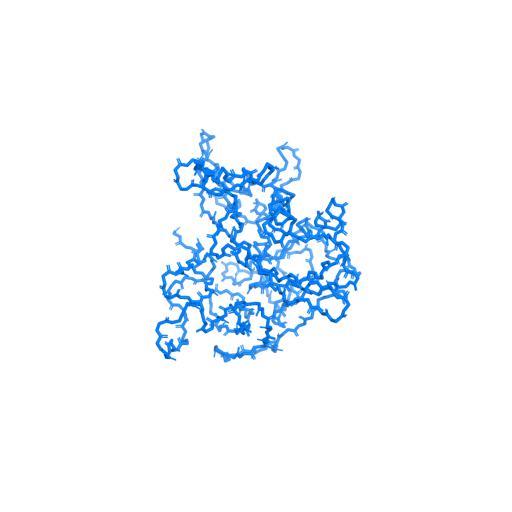. PHE A 1 194 ? 17.920 -2.142 -4.446 1.00 46.34 194 PHE A CA 1
ATOM 1469 C C . PHE A 1 194 ? 17.113 -1.868 -5.714 1.00 46.34 194 PHE A C 1
ATOM 1471 O O . PHE A 1 194 ? 17.618 -1.255 -6.654 1.00 46.34 194 PHE A O 1
ATOM 1478 N N . TRP A 1 195 ? 15.896 -2.406 -5.760 1.00 44.00 195 TRP A N 1
ATOM 1479 C CA . TRP A 1 195 ? 14.990 -2.309 -6.903 1.00 44.00 195 TRP A CA 1
ATOM 1480 C C . TRP A 1 195 ? 14.009 -1.157 -6.616 1.00 44.00 195 TRP A C 1
ATOM 1482 O O . TRP A 1 195 ? 13.492 -1.082 -5.515 1.00 44.00 195 TRP A O 1
ATOM 1492 N N . GLY A 1 196 ? 13.773 -0.252 -7.569 1.00 47.59 196 GLY A N 1
ATOM 1493 C CA . GLY A 1 196 ? 12.608 0.651 -7.614 1.00 47.59 196 GLY A CA 1
ATOM 1494 C C . GLY A 1 196 ? 12.313 1.637 -6.460 1.00 47.59 196 GLY A C 1
ATOM 1495 O O . GLY A 1 196 ? 11.510 1.347 -5.586 1.00 47.59 196 GLY A O 1
ATOM 1496 N N . ALA A 1 197 ? 12.777 2.881 -6.576 1.00 47.72 197 ALA A N 1
ATOM 1497 C CA . ALA A 1 197 ? 11.925 4.031 -6.224 1.00 47.72 197 ALA A CA 1
ATOM 1498 C C . ALA A 1 197 ? 11.117 4.446 -7.474 1.00 47.72 197 ALA A C 1
ATOM 1500 O O . ALA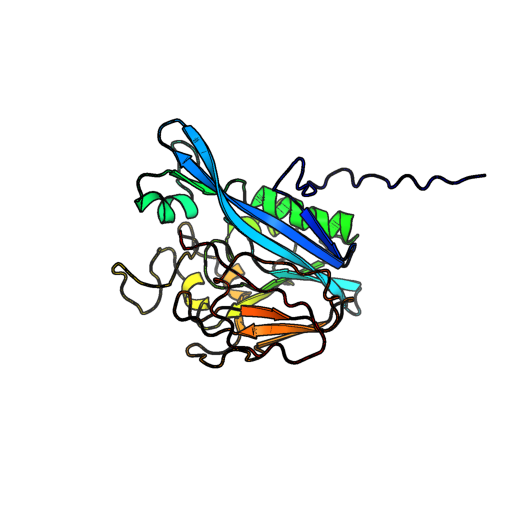 A 1 197 ? 11.538 4.030 -8.561 1.00 47.72 197 ALA A O 1
ATOM 1501 N N . PRO A 1 198 ? 10.059 5.283 -7.362 1.00 52.78 198 PRO A N 1
ATOM 1502 C CA . PRO A 1 198 ? 9.493 5.995 -8.506 1.00 52.78 198 PRO A CA 1
ATOM 1503 C C . PRO A 1 198 ? 10.612 6.596 -9.358 1.00 52.78 198 PRO A C 1
ATOM 1505 O O . PRO A 1 198 ? 11.404 7.434 -8.911 1.00 52.78 198 PRO A O 1
ATOM 1508 N N . TYR A 1 199 ? 10.756 6.063 -10.562 1.00 50.00 199 TYR A N 1
ATOM 1509 C CA . TYR A 1 199 ? 11.744 6.495 -11.532 1.00 50.00 199 TYR A CA 1
ATOM 1510 C C . TYR A 1 199 ? 11.311 7.843 -12.115 1.00 50.00 199 TYR A C 1
ATOM 1512 O O . TYR A 1 199 ? 12.147 8.737 -12.288 1.00 50.00 199 TYR A O 1
ATOM 1520 N N . ASN A 1 200 ? 10.002 8.017 -12.316 1.00 53.25 200 ASN A N 1
ATOM 1521 C CA . ASN A 1 200 ? 9.388 9.269 -12.726 1.00 53.25 200 ASN A CA 1
ATOM 1522 C C . ASN A 1 200 ? 8.760 10.013 -11.529 1.00 53.25 200 ASN A C 1
ATOM 1524 O O . ASN A 1 200 ? 7.874 9.514 -10.852 1.00 53.25 200 ASN A O 1
ATOM 1528 N N . GLU A 1 201 ? 9.231 11.248 -11.320 1.00 62.47 201 GLU A N 1
ATOM 1529 C CA . GLU A 1 201 ? 8.850 12.201 -10.258 1.00 62.47 201 GLU A CA 1
ATOM 1530 C C . GLU A 1 201 ? 9.142 11.787 -8.794 1.00 62.47 201 GLU A C 1
ATOM 1532 O O . GLU A 1 201 ? 8.863 10.693 -8.322 1.00 62.47 201 GLU A O 1
ATOM 1537 N N . ALA A 1 202 ? 9.733 12.711 -8.024 1.00 65.69 202 ALA A N 1
ATOM 1538 C CA . ALA A 1 202 ? 9.954 12.511 -6.592 1.00 65.69 202 ALA A CA 1
ATOM 1539 C C . ALA A 1 202 ? 8.730 12.968 -5.800 1.00 65.69 202 ALA A C 1
ATOM 1541 O O . ALA A 1 202 ? 8.184 14.042 -6.069 1.00 65.69 202 ALA A O 1
ATOM 1542 N N . PHE A 1 203 ? 8.394 12.224 -4.743 1.00 77.12 203 PHE A N 1
ATOM 1543 C CA . PHE A 1 203 ? 7.354 12.600 -3.788 1.00 77.12 203 PHE A CA 1
ATOM 1544 C C . PHE A 1 203 ? 7.463 14.071 -3.363 1.00 77.12 203 PHE A C 1
ATOM 1546 O O . PHE A 1 203 ? 8.510 14.543 -2.907 1.00 77.12 203 PHE A O 1
ATOM 1553 N N . SER A 1 204 ? 6.346 14.797 -3.454 1.00 77.81 204 SER A N 1
ATOM 1554 C CA . SER A 1 204 ? 6.289 16.195 -3.022 1.00 77.81 204 SER A CA 1
ATOM 1555 C C . SER A 1 204 ? 6.697 16.346 -1.548 1.00 77.81 204 SER A C 1
ATOM 1557 O O . SER A 1 204 ? 6.428 15.478 -0.717 1.00 77.81 204 SER A O 1
ATOM 1559 N N . ALA A 1 205 ? 7.291 17.485 -1.173 1.00 81.62 205 ALA A N 1
ATOM 1560 C CA . ALA A 1 205 ? 7.693 17.744 0.217 1.00 81.62 205 ALA A CA 1
ATOM 1561 C C . ALA A 1 205 ? 6.522 17.613 1.220 1.00 81.62 205 ALA A C 1
ATOM 1563 O O . ALA A 1 205 ? 6.715 17.211 2.369 1.00 81.62 205 ALA A O 1
ATOM 1564 N N . SER A 1 206 ? 5.297 17.908 0.772 1.00 81.19 206 SER A N 1
ATOM 1565 C CA . SER A 1 206 ? 4.046 17.667 1.497 1.00 81.19 206 SER A CA 1
ATOM 1566 C C . SER A 1 206 ? 3.801 16.186 1.793 1.00 81.19 206 SER A C 1
ATOM 1568 O O . SER A 1 206 ? 3.452 15.864 2.929 1.00 81.19 206 SER A O 1
ATOM 1570 N N . VAL A 1 207 ? 4.012 15.297 0.819 1.00 81.50 207 VAL A N 1
ATOM 1571 C CA . VAL A 1 207 ? 3.846 13.843 0.978 1.00 81.50 207 VAL A CA 1
ATOM 1572 C C . VAL A 1 207 ? 5.013 13.249 1.772 1.00 81.50 207 VAL A C 1
ATOM 1574 O O . VAL A 1 207 ? 4.777 12.551 2.756 1.00 81.50 207 VAL A O 1
ATOM 1577 N N . LEU A 1 208 ? 6.261 13.625 1.463 1.00 84.38 208 LEU A N 1
ATOM 1578 C CA . LEU A 1 208 ? 7.453 13.212 2.223 1.00 84.38 208 LEU A CA 1
ATOM 1579 C C . LEU A 1 208 ? 7.336 13.520 3.723 1.00 84.38 208 LEU A C 1
ATOM 1581 O O . LEU A 1 208 ? 7.722 12.700 4.551 1.00 84.38 208 LEU A O 1
ATOM 1585 N N . SER A 1 209 ? 6.726 14.652 4.099 1.00 86.75 209 SER A N 1
ATOM 1586 C CA . SER A 1 209 ? 6.494 15.009 5.511 1.00 86.75 209 SER A CA 1
ATOM 1587 C C . SER A 1 209 ? 5.560 14.058 6.284 1.00 86.75 209 SER A C 1
ATOM 1589 O O . SER A 1 209 ? 5.431 14.187 7.503 1.00 86.75 209 SER A O 1
ATOM 1591 N N . ARG A 1 210 ? 4.897 13.117 5.594 1.00 87.94 210 ARG A N 1
ATOM 1592 C CA . ARG A 1 210 ? 3.995 12.098 6.159 1.00 87.94 210 ARG A CA 1
ATOM 1593 C C . ARG A 1 210 ? 4.648 10.730 6.327 1.00 87.94 210 ARG A C 1
ATOM 1595 O O . ARG A 1 210 ? 4.040 9.857 6.953 1.00 87.94 210 ARG A O 1
ATOM 1602 N N . PHE A 1 211 ? 5.856 10.542 5.799 1.00 88.19 211 PHE A N 1
ATOM 1603 C CA . PHE A 1 211 ? 6.621 9.322 6.012 1.00 88.19 211 PHE A CA 1
ATOM 1604 C C . PHE A 1 211 ? 7.260 9.312 7.404 1.00 88.19 211 PHE A C 1
ATOM 1606 O O . PHE A 1 211 ? 7.907 10.262 7.841 1.00 88.19 211 PHE A O 1
ATOM 1613 N N . LEU A 1 212 ? 7.062 8.200 8.103 1.00 92.06 212 LEU A N 1
ATOM 1614 C CA . LEU A 1 212 ? 7.558 7.906 9.435 1.00 92.06 212 LEU A CA 1
ATOM 1615 C C . LEU A 1 212 ? 8.460 6.676 9.338 1.00 92.06 212 LEU A C 1
ATOM 1617 O O . LEU A 1 212 ? 8.018 5.592 8.953 1.00 92.06 212 LEU A O 1
ATOM 1621 N N . THR A 1 213 ? 9.729 6.842 9.698 1.00 91.00 213 THR A N 1
ATOM 1622 C CA . THR A 1 213 ? 10.702 5.749 9.681 1.00 91.00 213 THR A CA 1
ATOM 1623 C C . THR A 1 213 ? 10.495 4.789 10.849 1.00 91.00 213 THR A C 1
ATOM 1625 O O . THR A 1 213 ? 10.352 5.214 11.997 1.00 91.00 213 THR A O 1
ATOM 1628 N N . LEU A 1 214 ? 10.556 3.494 10.557 1.00 91.00 214 LEU A N 1
ATOM 1629 C CA . LEU A 1 214 ? 10.586 2.392 11.511 1.00 91.00 214 LEU A CA 1
ATOM 1630 C C . LEU A 1 214 ? 11.999 1.795 11.605 1.00 91.00 214 LEU A C 1
ATOM 1632 O O . LEU A 1 214 ? 12.716 1.765 10.609 1.00 91.00 214 LEU A O 1
ATOM 1636 N N . GLY A 1 215 ? 12.377 1.275 12.774 1.00 88.19 215 GLY A N 1
ATOM 1637 C CA . GLY A 1 215 ? 13.671 0.608 12.971 1.00 88.19 215 GLY A CA 1
ATOM 1638 C C . GLY A 1 215 ? 14.881 1.538 12.838 1.00 88.19 215 GLY A C 1
ATOM 1639 O O . GLY A 1 215 ? 14.804 2.735 13.131 1.00 88.19 215 GLY A O 1
ATOM 1640 N N . SER A 1 216 ? 16.014 0.976 12.417 1.00 85.19 216 SER A N 1
ATOM 1641 C CA . SER A 1 216 ? 17.288 1.683 12.268 1.00 85.19 216 SER A CA 1
ATOM 1642 C C . SER A 1 216 ? 17.924 1.450 10.889 1.00 85.19 216 SER A C 1
ATOM 1644 O O . SER A 1 216 ? 17.619 0.484 10.199 1.00 85.19 216 SER A O 1
ATOM 1646 N N . LEU A 1 217 ? 18.816 2.350 10.453 1.00 79.19 217 LEU A N 1
ATOM 1647 C CA . LEU A 1 217 ? 19.470 2.261 9.132 1.00 79.19 217 LEU A CA 1
ATOM 1648 C C . LEU A 1 217 ? 20.316 0.991 8.938 1.00 79.19 217 LEU A C 1
ATOM 1650 O O . LEU A 1 217 ? 20.538 0.583 7.805 1.00 79.19 217 LEU A O 1
ATOM 1654 N N . ASN A 1 218 ? 20.818 0.409 10.030 1.00 76.19 218 ASN A N 1
ATOM 1655 C CA . ASN A 1 218 ? 21.676 -0.777 10.028 1.00 76.19 218 ASN A CA 1
ATOM 1656 C C . ASN A 1 218 ? 21.042 -1.884 10.880 1.00 76.19 218 ASN A C 1
ATOM 1658 O O . ASN A 1 218 ? 21.724 -2.525 11.683 1.00 76.19 218 ASN A O 1
ATOM 1662 N N . GLU A 1 219 ? 19.725 -2.042 10.763 1.00 76.12 219 GLU A N 1
ATOM 1663 C CA . GLU A 1 219 ? 19.019 -3.111 11.448 1.00 76.12 219 GLU A CA 1
ATOM 1664 C C . GLU A 1 219 ? 19.517 -4.471 10.948 1.00 76.12 219 GLU A C 1
ATOM 1666 O O . GLU A 1 219 ? 19.706 -4.679 9.751 1.00 76.12 219 GLU A O 1
ATOM 1671 N N . THR A 1 220 ? 19.798 -5.381 11.880 1.00 72.25 220 THR A N 1
ATOM 1672 C CA . THR A 1 220 ? 20.305 -6.732 11.559 1.00 72.25 220 THR A CA 1
ATOM 1673 C C . THR A 1 220 ? 19.565 -7.835 12.310 1.00 72.25 220 THR A C 1
ATOM 1675 O O . THR A 1 220 ? 19.783 -9.017 12.043 1.00 72.25 220 THR A O 1
ATOM 1678 N N . GLU A 1 221 ? 18.668 -7.474 13.232 1.00 75.44 221 GLU A N 1
ATOM 1679 C CA . GLU A 1 221 ? 17.834 -8.423 13.960 1.00 75.44 221 GLU A CA 1
ATOM 1680 C C . GLU A 1 221 ? 16.571 -8.768 13.158 1.00 75.44 221 GLU A C 1
ATOM 1682 O O . GLU A 1 221 ? 15.551 -8.072 13.220 1.00 75.44 221 GLU A O 1
ATOM 1687 N N . SER A 1 222 ? 16.596 -9.905 12.454 1.00 75.44 222 SER A N 1
ATOM 1688 C CA . SER A 1 222 ? 15.354 -10.549 12.017 1.00 75.44 222 SER A CA 1
ATOM 1689 C C . SER A 1 222 ? 14.390 -10.720 13.193 1.00 75.44 222 SER A C 1
ATOM 1691 O O . SER A 1 222 ? 14.781 -10.970 14.335 1.00 75.44 222 SER A O 1
ATOM 1693 N N . CYS A 1 223 ? 13.095 -10.630 12.900 1.00 71.50 223 CYS A N 1
ATOM 1694 C CA . CYS A 1 223 ? 11.995 -10.741 13.855 1.00 71.50 223 CYS A CA 1
ATOM 1695 C C . CYS A 1 223 ? 11.853 -9.576 14.848 1.00 71.50 223 CYS A C 1
ATOM 1697 O O . CYS A 1 223 ? 10.939 -9.620 15.683 1.00 71.50 223 CYS A O 1
ATOM 1699 N N . ALA A 1 224 ? 12.676 -8.528 14.793 1.00 81.00 224 ALA A N 1
ATOM 1700 C CA . ALA A 1 224 ? 12.475 -7.350 15.633 1.00 81.00 224 ALA A CA 1
ATOM 1701 C C . ALA A 1 224 ? 11.086 -6.728 15.368 1.00 81.00 224 ALA A C 1
ATOM 1703 O O . ALA A 1 224 ? 10.696 -6.504 14.220 1.00 81.00 224 ALA A O 1
ATOM 1704 N N . GLN A 1 225 ? 10.287 -6.500 16.422 1.00 85.94 225 GLN A N 1
ATOM 1705 C CA . GLN A 1 225 ? 8.979 -5.845 16.291 1.00 85.94 225 GLN A CA 1
ATOM 1706 C C . GLN A 1 225 ? 9.184 -4.332 16.206 1.00 85.94 225 GLN A C 1
ATOM 1708 O O . GLN A 1 225 ? 9.559 -3.707 17.195 1.00 85.94 225 GLN A O 1
ATOM 1713 N N . MET A 1 226 ? 8.854 -3.750 15.057 1.00 88.31 226 MET A N 1
ATOM 1714 C CA . MET A 1 226 ? 9.035 -2.325 14.783 1.00 88.31 226 MET A CA 1
ATOM 1715 C C . MET A 1 226 ? 7.831 -1.480 15.191 1.00 88.31 226 MET A C 1
ATOM 1717 O O . MET A 1 226 ? 7.979 -0.363 15.678 1.00 88.31 226 MET A O 1
ATOM 1721 N N . MET A 1 227 ? 6.626 -2.018 15.017 1.00 92.75 227 MET A N 1
ATOM 1722 C CA . MET A 1 227 ? 5.374 -1.369 15.400 1.00 92.75 227 MET A CA 1
ATOM 1723 C C . MET A 1 227 ? 4.331 -2.435 15.745 1.00 92.75 227 MET A C 1
ATOM 1725 O O . MET A 1 227 ? 4.439 -3.590 15.333 1.00 92.75 227 MET A O 1
ATOM 1729 N N . SER A 1 228 ? 3.294 -2.057 16.483 1.00 90.94 228 SER A N 1
ATOM 1730 C CA . SER A 1 228 ? 2.071 -2.848 16.589 1.00 90.94 228 SER A CA 1
ATOM 1731 C C . SER A 1 228 ? 0.836 -1.956 16.509 1.00 90.94 228 SER A C 1
ATOM 1733 O O . SER A 1 228 ? 0.879 -0.784 16.884 1.00 90.94 228 SER A O 1
ATOM 1735 N N . PHE A 1 229 ? -0.267 -2.507 16.006 1.00 91.69 229 PHE A N 1
ATOM 1736 C CA . PHE A 1 229 ? -1.553 -1.818 15.927 1.00 91.69 229 PHE A CA 1
ATOM 1737 C C . PHE A 1 229 ? -2.716 -2.768 16.211 1.00 91.69 229 PHE A C 1
ATOM 1739 O O . PHE A 1 229 ? -2.619 -3.978 16.022 1.00 91.69 229 PHE A O 1
ATOM 1746 N N . GLN A 1 230 ? -3.833 -2.221 16.686 1.00 88.88 230 GLN A N 1
ATOM 1747 C CA . GLN A 1 230 ? -5.020 -2.996 17.037 1.00 88.88 230 GLN A CA 1
ATOM 1748 C C . GLN A 1 230 ? -6.103 -2.857 15.960 1.00 88.88 230 GLN A C 1
ATOM 1750 O O . GLN A 1 230 ? -6.411 -1.756 15.503 1.00 88.88 230 GLN A O 1
ATOM 1755 N N . SER A 1 231 ? -6.722 -3.983 15.622 1.00 90.31 231 SER A N 1
ATOM 1756 C CA . SER A 1 231 ? -7.887 -4.098 14.735 1.00 90.31 231 SER A CA 1
ATOM 1757 C C . SER A 1 231 ? -9.017 -4.878 15.433 1.00 90.31 231 SER A C 1
ATOM 1759 O O . SER A 1 231 ? -8.776 -5.454 16.507 1.00 90.31 231 SER A O 1
ATOM 1761 N N . PRO A 1 232 ? -10.213 -4.998 14.825 1.00 86.75 232 PRO A N 1
ATOM 1762 C CA . PRO A 1 232 ? -11.237 -5.946 15.265 1.00 86.75 232 PRO A CA 1
ATOM 1763 C C . PRO A 1 232 ? -10.759 -7.409 15.209 1.00 86.75 232 PRO A C 1
ATOM 1765 O O . PRO A 1 232 ? -11.189 -8.227 16.016 1.00 86.75 232 PRO A O 1
ATOM 1768 N N . MET A 1 233 ? -9.804 -7.728 14.324 1.00 82.62 233 MET A N 1
ATOM 1769 C CA . MET A 1 233 ? -9.175 -9.052 14.199 1.00 82.62 233 MET A CA 1
ATOM 1770 C C . MET A 1 233 ? -8.065 -9.320 15.228 1.00 82.62 233 MET A C 1
ATOM 1772 O O . MET A 1 233 ? -7.390 -10.346 15.159 1.00 82.62 233 MET A O 1
ATOM 1776 N N . GLY A 1 234 ? -7.819 -8.406 16.169 1.00 82.81 234 GLY A N 1
ATOM 1777 C CA . GLY A 1 234 ? -6.746 -8.537 17.152 1.00 82.81 234 GLY A CA 1
ATOM 1778 C C . GLY A 1 234 ? -5.537 -7.639 16.886 1.00 82.81 234 GLY A C 1
ATOM 1779 O O . GLY A 1 234 ? -5.606 -6.660 16.131 1.00 82.81 234 GLY A O 1
ATOM 1780 N N . LEU A 1 235 ? -4.447 -7.970 17.580 1.00 84.50 235 LEU A N 1
ATOM 1781 C CA . LEU A 1 235 ? -3.180 -7.248 17.549 1.00 84.50 235 LEU A CA 1
ATOM 1782 C C . LEU A 1 235 ? -2.357 -7.666 16.327 1.00 84.50 235 LEU A C 1
ATOM 1784 O O . LEU A 1 235 ? -2.019 -8.840 16.168 1.00 84.50 235 LEU A O 1
ATOM 1788 N N . TRP A 1 236 ? -1.987 -6.677 15.526 1.00 85.38 236 TRP A N 1
ATOM 1789 C CA . TRP A 1 236 ? -1.028 -6.791 14.439 1.00 85.38 236 TRP A CA 1
ATOM 1790 C C . TRP A 1 236 ? 0.351 -6.319 14.897 1.00 85.38 236 TRP A C 1
ATOM 1792 O O . TRP A 1 236 ? 0.472 -5.343 15.637 1.00 85.38 236 TRP A O 1
ATOM 1802 N N . GLN A 1 237 ? 1.392 -7.001 14.436 1.00 85.12 237 GLN A N 1
ATOM 1803 C CA . GLN A 1 237 ? 2.796 -6.663 14.639 1.00 85.12 237 GLN A CA 1
ATOM 1804 C C . GLN A 1 237 ? 3.428 -6.409 13.269 1.00 85.12 237 GLN A C 1
ATOM 1806 O O . GLN A 1 237 ? 3.404 -7.301 12.425 1.00 85.12 237 GLN A O 1
ATOM 1811 N N . VAL A 1 238 ? 4.017 -5.229 13.072 1.00 86.62 238 VAL A N 1
ATOM 1812 C CA . VAL A 1 238 ? 4.951 -4.962 11.971 1.00 86.62 238 VAL A CA 1
ATOM 1813 C C . VAL A 1 238 ? 6.334 -5.373 12.453 1.00 86.62 238 VAL A C 1
ATOM 1815 O O . VAL A 1 238 ? 6.771 -4.931 13.522 1.00 86.62 238 VAL A O 1
ATOM 1818 N N . ARG A 1 239 ? 7.011 -6.245 11.712 1.00 83.50 239 ARG A N 1
ATOM 1819 C CA . ARG A 1 239 ? 8.297 -6.827 12.115 1.00 83.50 239 ARG A CA 1
ATOM 1820 C C . ARG A 1 239 ? 9.287 -6.782 10.963 1.00 83.50 239 ARG A C 1
ATOM 1822 O O . ARG A 1 239 ? 8.869 -6.845 9.816 1.00 83.50 239 ARG A O 1
ATOM 1829 N N . HIS A 1 240 ? 10.570 -6.681 11.275 1.00 82.50 240 HIS A N 1
ATOM 1830 C CA . HIS A 1 240 ? 11.640 -6.712 10.282 1.00 82.50 240 HIS A CA 1
ATOM 1831 C C . HIS A 1 240 ? 12.093 -8.150 9.985 1.00 82.50 240 HIS A C 1
ATOM 1833 O O . HIS A 1 240 ? 12.078 -9.001 10.878 1.00 82.50 240 HIS A O 1
ATOM 1839 N N . GLU A 1 241 ? 12.521 -8.418 8.752 1.00 76.81 241 GLU A N 1
ATOM 1840 C CA . GLU A 1 241 ? 13.336 -9.586 8.393 1.00 76.81 241 GLU A CA 1
ATOM 1841 C C . GLU A 1 241 ? 14.624 -9.096 7.722 1.00 76.81 241 GLU A C 1
ATOM 1843 O O . GLU A 1 241 ? 14.574 -8.329 6.760 1.00 76.81 241 GLU A O 1
ATOM 1848 N N . ALA A 1 242 ? 15.780 -9.545 8.207 1.00 69.38 242 ALA A N 1
ATOM 1849 C CA . ALA A 1 242 ? 17.054 -9.233 7.582 1.00 69.38 242 ALA A CA 1
ATOM 1850 C C . ALA A 1 242 ? 17.183 -10.012 6.262 1.00 69.38 242 ALA A C 1
ATOM 1852 O O . ALA A 1 242 ? 17.266 -11.242 6.256 1.00 69.38 242 ALA A O 1
ATOM 1853 N N . SER A 1 243 ? 17.220 -9.296 5.137 1.00 65.69 243 SER A N 1
ATOM 1854 C CA . SER A 1 243 ? 17.430 -9.879 3.809 1.00 65.69 243 SER A CA 1
ATOM 1855 C C . SER A 1 243 ? 18.862 -9.654 3.325 1.00 65.69 243 SER A C 1
ATOM 1857 O O . SER A 1 243 ? 19.458 -8.607 3.567 1.00 65.69 243 SER A O 1
ATOM 1859 N N . LEU A 1 244 ? 19.410 -10.648 2.622 1.00 56.06 244 LEU A N 1
ATOM 1860 C CA . LEU A 1 244 ? 20.677 -10.536 1.885 1.00 56.06 244 LEU A CA 1
ATOM 1861 C C . LEU A 1 244 ? 20.462 -10.357 0.371 1.00 56.06 244 LEU A C 1
ATOM 1863 O O . LEU A 1 244 ? 21.402 -9.998 -0.334 1.00 56.06 244 LEU A O 1
ATOM 1867 N N . ASP A 1 245 ? 19.239 -10.606 -0.110 1.00 49.50 245 ASP A N 1
ATOM 1868 C CA . ASP A 1 245 ? 18.880 -10.628 -1.536 1.00 49.50 245 ASP A CA 1
ATOM 1869 C C . ASP A 1 245 ? 17.984 -9.430 -1.942 1.00 49.50 245 ASP A C 1
ATOM 1871 O O . ASP A 1 245 ? 17.716 -9.257 -3.127 1.00 49.50 245 ASP A O 1
ATOM 1875 N N . HIS A 1 246 ? 17.503 -8.624 -0.983 1.00 55.69 246 HIS A N 1
ATOM 1876 C CA . HIS A 1 246 ? 16.597 -7.470 -1.174 1.00 55.69 246 HIS A CA 1
ATOM 1877 C C . HIS A 1 246 ? 17.097 -6.263 -0.354 1.00 55.69 246 HIS A C 1
ATOM 1879 O O . HIS A 1 246 ? 18.199 -6.313 0.199 1.00 55.69 246 HIS A O 1
ATOM 1885 N N . THR A 1 247 ? 16.299 -5.193 -0.244 1.00 60.69 247 THR A N 1
ATOM 1886 C CA . THR A 1 247 ? 16.632 -4.034 0.600 1.00 60.69 247 THR A CA 1
ATOM 1887 C C . THR A 1 247 ? 16.905 -4.436 2.057 1.00 60.69 247 THR A C 1
ATOM 1889 O O . THR A 1 247 ? 16.427 -5.455 2.563 1.00 60.69 247 THR A O 1
ATOM 1892 N N . GLY A 1 248 ? 17.641 -3.587 2.780 1.00 63.97 248 GLY A N 1
ATOM 1893 C CA . GLY A 1 248 ? 17.871 -3.753 4.219 1.00 63.97 248 GLY A CA 1
ATOM 1894 C C . GLY A 1 248 ? 16.651 -3.424 5.089 1.00 63.97 248 GLY A C 1
ATOM 1895 O O . GLY A 1 248 ? 16.797 -3.297 6.302 1.00 63.97 248 GLY A O 1
ATOM 1896 N N . GLY A 1 249 ? 15.469 -3.211 4.500 1.00 70.50 249 GLY A N 1
ATOM 1897 C CA . GLY A 1 249 ? 14.297 -2.677 5.186 1.00 70.50 249 GLY A CA 1
ATOM 1898 C C . GLY A 1 249 ? 13.010 -3.466 5.048 1.00 70.50 249 GLY A C 1
ATOM 1899 O O . GLY A 1 249 ? 11.947 -2.921 5.325 1.00 70.50 249 GLY A O 1
ATOM 1900 N N . VAL A 1 250 ? 13.098 -4.749 4.705 1.00 78.19 250 VAL A N 1
ATOM 1901 C CA . VAL A 1 250 ? 11.938 -5.642 4.612 1.00 78.19 250 VAL A CA 1
ATOM 1902 C C . VAL A 1 250 ? 11.138 -5.653 5.918 1.00 78.19 250 VAL A C 1
ATOM 1904 O O . VAL A 1 250 ? 11.668 -5.962 6.992 1.00 78.19 250 VAL A O 1
ATOM 1907 N N . LEU A 1 251 ? 9.846 -5.354 5.809 1.00 80.50 251 LEU A N 1
ATOM 1908 C CA . LEU A 1 251 ? 8.843 -5.420 6.864 1.00 80.50 251 LEU A CA 1
ATOM 1909 C C . LEU A 1 251 ? 7.782 -6.470 6.518 1.00 80.50 251 LEU A C 1
ATOM 1911 O O . LEU A 1 251 ? 7.347 -6.559 5.379 1.00 80.50 251 LEU A O 1
ATOM 1915 N N . TYR A 1 252 ? 7.298 -7.220 7.508 1.00 79.19 252 TYR A N 1
ATOM 1916 C CA . TYR A 1 252 ? 6.168 -8.147 7.373 1.00 79.19 252 TYR A CA 1
ATOM 1917 C C . TYR A 1 252 ? 5.126 -7.946 8.480 1.00 79.19 252 TYR A C 1
ATOM 1919 O O . TYR A 1 252 ? 5.410 -7.346 9.525 1.00 79.19 252 TYR A O 1
ATOM 1927 N N . LEU A 1 253 ? 3.911 -8.463 8.266 1.00 77.62 253 LEU A N 1
ATOM 1928 C CA . LEU A 1 253 ? 2.805 -8.370 9.220 1.00 77.62 253 LEU A CA 1
ATOM 1929 C C . LEU A 1 253 ? 2.520 -9.712 9.899 1.00 77.62 253 LEU A C 1
ATOM 1931 O O . LEU A 1 253 ? 2.484 -10.776 9.285 1.00 77.62 253 LEU A O 1
ATOM 1935 N N . ARG A 1 254 ? 2.238 -9.666 11.199 1.00 76.19 254 ARG A N 1
ATOM 1936 C CA . ARG A 1 254 ? 1.853 -10.838 11.994 1.00 76.19 254 ARG A CA 1
ATOM 1937 C C . ARG A 1 254 ? 0.636 -10.541 12.854 1.00 76.19 254 ARG A C 1
ATOM 1939 O O . ARG A 1 254 ? 0.617 -9.530 13.547 1.00 76.19 254 ARG A O 1
ATOM 1946 N N . ASN A 1 255 ? -0.334 -11.452 12.875 1.00 73.75 255 ASN A N 1
ATOM 1947 C CA . ASN A 1 255 ? -1.473 -11.418 13.792 1.00 73.75 255 ASN A CA 1
ATOM 1948 C C . ASN A 1 255 ? -1.662 -12.815 14.400 1.00 73.75 255 ASN A C 1
ATOM 1950 O O . ASN A 1 255 ? -1.733 -13.810 13.690 1.00 73.75 255 ASN A O 1
ATOM 1954 N N . ALA A 1 256 ? -1.728 -12.894 15.728 1.00 60.75 256 ALA A N 1
ATOM 1955 C CA . ALA A 1 256 ? -1.745 -14.167 16.449 1.00 60.75 256 ALA A CA 1
ATOM 1956 C C . ALA A 1 256 ? -3.105 -14.898 16.460 1.00 60.75 256 ALA A C 1
ATOM 1958 O O . ALA A 1 256 ? -3.169 -16.008 16.975 1.00 60.75 256 ALA A O 1
ATOM 1959 N N . ASN A 1 257 ? -4.176 -14.288 15.939 1.00 58.66 257 ASN A N 1
ATOM 1960 C CA . ASN A 1 257 ? -5.553 -14.790 16.042 1.00 58.66 257 ASN A CA 1
ATOM 1961 C C . ASN A 1 257 ? -6.197 -15.146 14.688 1.00 58.66 257 ASN A C 1
ATOM 1963 O O . ASN A 1 257 ? -7.333 -15.622 14.666 1.00 58.66 257 ASN A O 1
ATOM 1967 N N . LEU A 1 258 ? -5.512 -14.922 13.561 1.00 58.03 258 LEU A N 1
ATOM 1968 C CA . LEU A 1 258 ? -5.968 -15.412 12.257 1.00 58.03 258 LEU A CA 1
ATOM 1969 C C . LEU A 1 258 ? -5.846 -16.941 12.214 1.00 58.03 258 LEU A C 1
ATOM 1971 O O . LEU A 1 258 ? -4.785 -17.501 12.492 1.00 58.03 258 LEU A O 1
ATOM 1975 N N . ALA A 1 259 ? -6.947 -17.611 11.868 1.00 43.47 259 ALA A N 1
ATOM 1976 C CA . ALA A 1 259 ? -7.018 -19.065 11.844 1.00 43.47 259 ALA A CA 1
ATOM 1977 C C . ALA A 1 259 ? -6.042 -19.663 10.817 1.00 43.47 259 ALA A C 1
ATOM 1979 O O . ALA A 1 259 ? -5.914 -19.149 9.704 1.00 43.47 259 ALA A O 1
ATOM 1980 N N . ALA A 1 260 ? -5.446 -20.809 11.163 1.00 40.16 260 ALA A N 1
ATOM 1981 C CA . ALA A 1 260 ? -4.461 -21.551 10.363 1.00 40.16 260 ALA A CA 1
ATOM 1982 C C . ALA A 1 260 ? -4.920 -21.979 8.953 1.00 40.16 260 ALA A C 1
ATOM 1984 O O . ALA A 1 260 ? -4.130 -22.536 8.199 1.00 40.16 260 ALA A O 1
ATOM 1985 N N . ASN A 1 261 ? -6.193 -21.767 8.614 1.00 34.62 261 ASN A N 1
ATOM 1986 C CA . ASN A 1 261 ? -6.785 -22.111 7.323 1.00 34.62 261 ASN A CA 1
ATOM 1987 C C . ASN A 1 261 ? -6.789 -20.910 6.361 1.00 34.62 261 ASN A C 1
ATOM 1989 O O . ASN A 1 261 ? -6.902 -21.097 5.155 1.00 34.62 261 ASN A O 1
ATOM 1993 N N . THR A 1 262 ? -6.642 -19.687 6.880 1.00 39.94 262 THR A N 1
ATOM 1994 C CA . THR A 1 262 ? -6.462 -18.455 6.099 1.00 39.94 262 THR A CA 1
ATOM 1995 C C . THR A 1 262 ? -4.972 -18.279 5.789 1.00 39.94 262 THR A C 1
ATOM 1997 O O . THR A 1 262 ? -4.382 -17.263 6.134 1.00 39.94 262 THR A O 1
ATOM 2000 N N . VAL A 1 263 ? -4.318 -19.297 5.214 1.00 36.50 263 VAL A N 1
ATOM 2001 C CA . VAL A 1 263 ? -2.896 -19.206 4.834 1.00 36.50 263 VAL A CA 1
ATOM 2002 C C . VAL A 1 263 ? -2.781 -18.330 3.594 1.00 36.50 263 VAL A C 1
ATOM 2004 O O . VAL A 1 263 ? -2.824 -18.821 2.468 1.00 36.50 263 VAL A O 1
ATOM 2007 N N . THR A 1 264 ? -2.651 -17.023 3.797 1.00 38.91 264 THR A N 1
ATOM 2008 C CA . THR A 1 264 ? -2.404 -16.098 2.696 1.00 38.91 264 THR A CA 1
ATOM 2009 C C . THR A 1 264 ? -0.922 -16.121 2.345 1.00 38.91 264 THR A C 1
ATOM 2011 O O . THR A 1 264 ? -0.087 -15.553 3.049 1.00 38.91 264 THR A O 1
ATOM 2014 N N . TYR A 1 265 ? -0.598 -16.819 1.259 1.00 37.78 265 TYR A N 1
ATOM 2015 C CA . TYR A 1 265 ? 0.704 -16.736 0.608 1.00 37.78 265 TYR A CA 1
ATOM 2016 C C . TYR A 1 265 ? 0.774 -15.396 -0.133 1.00 37.78 265 TYR A C 1
ATOM 2018 O O . TYR A 1 265 ? -0.011 -15.170 -1.047 1.00 37.78 265 TYR A O 1
ATOM 2026 N N . ILE A 1 266 ? 1.690 -14.516 0.259 1.00 41.81 266 ILE A N 1
ATOM 2027 C CA . ILE A 1 266 ? 1.844 -13.171 -0.322 1.00 41.81 266 ILE A CA 1
ATOM 2028 C C . ILE A 1 266 ? 3.068 -13.189 -1.218 1.00 41.81 266 ILE A C 1
ATOM 2030 O O . ILE A 1 266 ? 4.068 -13.749 -0.805 1.00 41.81 266 ILE A O 1
ATOM 2034 N N . ALA A 1 267 ? 3.074 -12.578 -2.397 1.00 33.44 267 ALA A N 1
ATOM 2035 C CA . ALA A 1 267 ? 4.323 -12.410 -3.157 1.00 33.44 267 ALA A CA 1
ATOM 2036 C C . ALA A 1 267 ? 5.252 -11.330 -2.525 1.00 33.44 267 ALA A C 1
ATOM 2038 O O . ALA A 1 267 ? 4.795 -10.564 -1.682 1.00 33.44 267 ALA A O 1
ATOM 2039 N N . GLY A 1 268 ? 6.575 -11.333 -2.806 1.00 33.66 268 GLY A N 1
ATOM 2040 C CA . GLY A 1 268 ? 7.577 -10.646 -1.945 1.00 33.66 268 GLY A CA 1
ATOM 2041 C C . GLY A 1 268 ? 9.051 -11.157 -1.866 1.00 33.66 268 GLY A C 1
ATOM 2042 O O . GLY A 1 268 ? 9.835 -10.847 -2.748 1.00 33.66 268 GLY A O 1
ATOM 2043 N N . ILE A 1 269 ? 9.432 -11.978 -0.854 1.00 31.78 269 ILE A N 1
ATOM 2044 C CA . ILE A 1 269 ? 10.784 -12.572 -0.635 1.00 31.78 269 ILE A CA 1
ATOM 2045 C C . ILE A 1 269 ? 10.774 -14.113 -0.427 1.00 31.78 269 ILE A C 1
ATOM 2047 O O . ILE A 1 269 ? 10.227 -14.617 0.548 1.00 31.78 269 ILE A O 1
ATOM 2051 N N . LYS A 1 270 ? 11.460 -14.864 -1.309 1.00 28.08 270 LYS A N 1
ATOM 2052 C CA . LYS A 1 270 ? 11.380 -16.327 -1.568 1.00 28.08 270 LYS A CA 1
ATOM 2053 C C . LYS A 1 270 ? 11.292 -17.158 -0.301 1.00 28.08 270 LYS A C 1
ATOM 2055 O O . LYS A 1 270 ? 11.972 -16.852 0.672 1.00 28.08 270 LYS A O 1
ATOM 2060 N N . GLN A 1 271 ? 10.552 -18.272 -0.336 1.00 31.47 271 GLN A N 1
ATOM 2061 C CA . GLN A 1 271 ? 10.240 -19.154 0.813 1.00 31.47 271 GLN A CA 1
ATOM 2062 C C . GLN A 1 271 ? 11.453 -19.825 1.531 1.00 31.47 271 GLN A C 1
ATOM 2064 O O . GLN A 1 271 ? 11.312 -20.867 2.166 1.00 31.47 271 GLN A O 1
ATOM 2069 N N . GLN A 1 272 ? 12.664 -19.274 1.419 1.00 32.12 272 GLN A N 1
ATOM 2070 C CA . GLN A 1 272 ? 13.929 -19.773 1.956 1.00 32.12 272 GLN A CA 1
ATOM 2071 C C . GLN A 1 272 ? 14.602 -18.819 2.970 1.00 32.12 272 GLN A C 1
ATOM 2073 O O . GLN A 1 272 ? 15.657 -19.184 3.483 1.00 32.12 272 GLN A O 1
ATOM 2078 N N . PHE A 1 273 ? 14.035 -17.635 3.265 1.00 35.06 273 PHE A N 1
ATOM 2079 C CA . PHE A 1 273 ? 14.745 -16.579 4.017 1.00 35.06 273 PHE A CA 1
ATOM 2080 C C . PHE A 1 273 ? 14.268 -16.282 5.447 1.00 35.06 273 PHE A C 1
ATOM 2082 O O . PHE A 1 273 ? 15.055 -15.744 6.218 1.00 35.06 273 PHE A O 1
ATOM 2089 N N . MET A 1 274 ? 13.042 -16.642 5.845 1.00 41.50 274 MET A N 1
ATOM 2090 C CA . MET A 1 274 ? 12.584 -16.368 7.217 1.00 41.50 274 MET A CA 1
ATOM 2091 C C . MET A 1 274 ? 13.389 -17.157 8.253 1.00 41.50 274 MET A C 1
ATOM 2093 O O . MET A 1 274 ? 13.286 -18.383 8.336 1.00 41.50 274 MET A O 1
ATOM 2097 N N . THR A 1 275 ? 14.128 -16.443 9.100 1.00 46.12 275 THR A N 1
ATOM 2098 C CA . THR A 1 275 ? 14.856 -17.035 10.238 1.00 46.12 275 THR A CA 1
ATOM 2099 C C . THR A 1 275 ? 14.012 -17.099 11.516 1.00 46.12 275 THR A C 1
ATOM 2101 O O . THR A 1 275 ? 14.373 -17.778 12.480 1.00 46.12 275 THR A O 1
ATOM 2104 N N . CYS A 1 276 ? 12.853 -16.436 11.523 1.00 47.22 276 CYS A N 1
ATOM 2105 C CA . CYS A 1 276 ? 11.931 -16.414 12.650 1.00 47.22 276 CYS A CA 1
ATOM 2106 C C . CYS A 1 276 ? 11.289 -17.776 12.919 1.00 47.22 276 CYS A C 1
ATOM 2108 O O . CYS A 1 276 ? 10.426 -18.229 12.166 1.00 47.22 276 CYS A O 1
ATOM 2110 N N . ALA A 1 277 ? 11.626 -18.378 14.061 1.00 42.75 277 ALA A N 1
ATOM 2111 C CA . ALA A 1 277 ? 10.909 -19.537 14.575 1.00 42.75 277 ALA A CA 1
ATOM 2112 C C . ALA A 1 277 ? 9.414 -19.207 14.738 1.00 42.75 277 ALA A C 1
ATOM 2114 O O . ALA A 1 277 ? 9.031 -18.295 15.479 1.00 42.75 277 ALA A O 1
ATOM 2115 N N . MET A 1 278 ? 8.557 -19.962 14.046 1.00 46.69 278 MET A N 1
ATOM 2116 C CA . MET A 1 278 ? 7.096 -19.843 14.117 1.00 46.69 278 MET A CA 1
ATOM 2117 C C . MET A 1 278 ? 6.534 -20.527 15.377 1.00 46.69 278 MET A C 1
ATOM 2119 O O . MET A 1 278 ? 5.526 -21.226 15.319 1.00 46.69 278 MET A O 1
ATOM 2123 N N . ASP A 1 279 ? 7.197 -20.342 16.520 1.00 37.47 279 ASP A N 1
ATOM 2124 C CA . ASP A 1 279 ? 6.880 -21.056 17.753 1.00 37.47 279 ASP A CA 1
ATOM 2125 C C . ASP A 1 279 ? 5.576 -20.539 18.380 1.00 37.47 279 ASP A C 1
ATOM 2127 O O . ASP A 1 279 ? 5.476 -19.432 18.918 1.00 37.47 279 ASP A O 1
ATOM 2131 N N . GLY A 1 280 ? 4.557 -21.387 18.279 1.00 41.16 280 GLY A N 1
ATOM 2132 C CA . GLY A 1 280 ? 3.198 -21.209 18.772 1.00 41.16 280 GLY A CA 1
ATOM 2133 C C . GLY A 1 280 ? 2.282 -22.277 18.158 1.00 41.16 280 GLY A C 1
ATOM 2134 O O . GLY A 1 280 ? 2.682 -22.946 17.203 1.00 41.16 280 GLY A O 1
ATOM 2135 N N . PRO A 1 281 ? 1.053 -22.475 18.671 1.00 36.81 281 PRO A N 1
ATOM 2136 C CA . PRO A 1 281 ? 0.030 -23.173 17.891 1.00 36.81 281 PRO A CA 1
ATOM 2137 C C . PRO A 1 281 ? -0.154 -22.448 16.548 1.00 36.81 281 PRO A C 1
ATOM 2139 O O . PRO A 1 281 ? 0.100 -21.249 16.473 1.00 36.81 281 PRO A O 1
ATOM 2142 N N . ALA A 1 282 ? -0.541 -23.178 15.496 1.00 40.59 282 ALA A N 1
ATOM 2143 C CA . ALA A 1 282 ? -0.505 -22.701 14.111 1.00 40.59 282 ALA A CA 1
ATOM 2144 C C . ALA A 1 282 ? -1.210 -21.340 13.919 1.00 40.59 282 ALA A C 1
ATOM 2146 O O . ALA A 1 282 ? -2.432 -21.273 13.797 1.00 40.59 282 ALA A O 1
ATOM 2147 N N . ASN A 1 283 ? -0.411 -20.273 13.877 1.00 39.78 283 ASN A N 1
ATOM 2148 C CA . ASN A 1 283 ? -0.857 -18.893 13.734 1.00 39.78 283 ASN A CA 1
ATOM 2149 C C . ASN A 1 283 ? -0.440 -18.376 12.358 1.00 39.78 283 ASN A C 1
ATOM 2151 O O . ASN A 1 283 ? 0.733 -18.457 11.984 1.00 39.78 283 ASN A O 1
ATOM 2155 N N . THR A 1 284 ? -1.400 -17.823 11.629 1.00 48.19 284 THR A N 1
ATOM 2156 C CA . THR A 1 284 ? -1.203 -17.268 10.289 1.00 48.19 284 THR A CA 1
ATOM 2157 C C . THR A 1 284 ? -0.362 -15.990 10.330 1.00 48.19 284 THR A C 1
ATOM 2159 O O . THR A 1 284 ? -0.637 -15.068 11.097 1.00 48.19 284 THR A O 1
ATOM 2162 N N . ASN A 1 285 ? 0.646 -15.909 9.462 1.00 43.88 285 ASN A N 1
ATOM 2163 C CA . ASN A 1 285 ? 1.465 -14.713 9.261 1.00 43.88 285 ASN A CA 1
ATOM 2164 C C . ASN A 1 285 ? 1.192 -14.146 7.858 1.00 43.88 285 ASN A C 1
ATOM 2166 O O . ASN A 1 285 ? 0.983 -14.916 6.925 1.00 43.88 285 ASN A O 1
ATOM 2170 N N . ILE A 1 286 ? 1.225 -12.820 7.709 1.00 44.31 286 ILE A N 1
ATOM 2171 C CA . ILE A 1 286 ? 1.141 -12.127 6.418 1.00 44.31 286 ILE A CA 1
ATOM 2172 C C . ILE A 1 286 ? 2.594 -11.903 5.951 1.00 44.31 286 ILE A C 1
ATOM 2174 O O . ILE A 1 286 ? 3.281 -10.990 6.414 1.00 44.31 286 ILE A O 1
ATOM 2178 N N . VAL A 1 287 ? 3.086 -12.825 5.107 1.00 43.62 287 VAL A N 1
ATOM 2179 C CA . VAL A 1 287 ? 4.501 -12.954 4.698 1.00 43.62 287 VAL A CA 1
ATOM 2180 C C . VAL A 1 287 ? 4.700 -12.804 3.188 1.00 43.62 287 VAL A C 1
ATOM 2182 O O . VAL A 1 287 ? 4.281 -13.659 2.418 1.00 43.62 287 VAL A O 1
ATOM 2185 N N . ILE A 1 288 ? 5.436 -11.762 2.822 1.00 37.91 288 ILE A N 1
ATOM 2186 C CA . ILE A 1 288 ? 6.010 -11.401 1.509 1.00 37.91 288 ILE A CA 1
ATOM 2187 C C . ILE A 1 288 ? 6.949 -12.545 0.991 1.00 37.91 288 ILE A C 1
ATOM 2189 O O . ILE A 1 288 ? 8.009 -12.721 1.580 1.00 37.91 288 ILE A O 1
ATOM 2193 N N . TYR A 1 289 ? 6.616 -13.320 -0.080 1.00 39.00 289 TYR A N 1
ATOM 2194 C CA . TYR A 1 289 ? 7.227 -14.632 -0.516 1.00 39.00 289 TYR A CA 1
ATOM 2195 C C . TY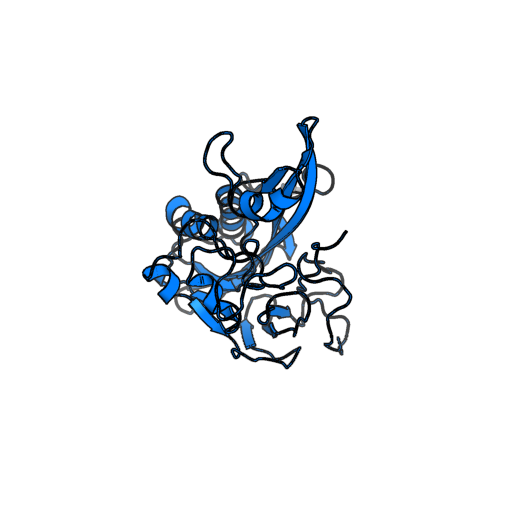R A 1 289 ? 7.860 -14.817 -1.955 1.00 39.00 289 TYR A C 1
ATOM 2197 O O . TYR A 1 289 ? 8.216 -15.943 -2.303 1.00 39.00 289 TYR A O 1
ATOM 2205 N N . ASP A 1 290 ? 8.098 -13.754 -2.737 1.00 33.59 290 ASP A N 1
ATOM 2206 C CA . ASP A 1 290 ? 8.903 -13.584 -4.001 1.00 33.59 290 ASP A CA 1
ATOM 2207 C C . ASP A 1 290 ? 8.343 -13.982 -5.348 1.00 33.59 290 ASP A C 1
ATOM 2209 O O . ASP A 1 290 ? 7.704 -15.023 -5.489 1.00 33.59 290 ASP A O 1
ATOM 2213 N N . VAL A 1 291 ? 8.745 -13.180 -6.356 1.00 32.19 291 VAL A N 1
ATOM 2214 C CA . VAL A 1 291 ? 8.936 -13.749 -7.692 1.00 32.19 291 VAL A CA 1
ATOM 2215 C C . VAL A 1 291 ? 10.138 -13.230 -8.512 1.00 32.19 291 VAL A C 1
ATOM 2217 O O . VAL A 1 291 ? 10.211 -13.469 -9.716 1.00 32.19 291 VAL A O 1
ATOM 2220 N N . HIS A 1 292 ? 11.148 -12.595 -7.917 1.00 35.53 292 HIS A N 1
ATOM 2221 C CA . HIS A 1 292 ? 12.425 -12.285 -8.575 1.00 35.53 292 HIS A CA 1
ATOM 2222 C C . HIS A 1 292 ? 13.418 -13.466 -8.554 1.00 35.53 292 HIS A C 1
ATOM 2224 O O . HIS A 1 292 ? 14.586 -13.312 -8.186 1.00 35.53 292 HIS A O 1
ATOM 2230 N N . ARG A 1 293 ? 12.986 -14.638 -9.058 1.00 27.66 293 ARG A N 1
ATOM 2231 C CA . ARG A 1 293 ? 13.853 -15.622 -9.750 1.00 27.66 293 ARG A CA 1
ATOM 2232 C C . ARG A 1 293 ? 13.082 -16.775 -10.412 1.00 27.66 293 ARG A C 1
ATOM 2234 O O . ARG A 1 293 ? 12.697 -17.741 -9.752 1.00 27.66 293 ARG A O 1
ATOM 2241 N N . THR A 1 294 ? 13.062 -16.757 -11.746 1.00 29.52 294 THR A N 1
ATOM 2242 C CA . THR A 1 294 ? 13.274 -17.958 -12.579 1.00 29.52 294 THR A CA 1
ATOM 2243 C C . THR A 1 294 ? 14.359 -17.663 -13.600 1.00 29.52 294 THR A C 1
ATOM 2245 O O . THR A 1 294 ? 14.119 -16.735 -14.406 1.00 29.52 294 THR A O 1
#

Sequence (294 aa):
MLFSSISLGEEGCAYYSAETSQFGIETLVAGNLYAVHSAIQQTNQNEATRIIGNSMIYVIKGNADVQGNHAVWIFGSGYGDPGVNGGTPSDVHEYLSITGQDKDAFRSADDDAEDVDCVITQSFGLTADYVKLRFISPHGHLDHVNHEFLDDLTQNYGYSLNTSNFYIHAADYPMLLCTAPCCGNTPCSGQNAFWGAPYNEAFSASVLSRFLTLGSLNETESCAQMMSFQSPMGLWQVRHEASLDHTGGVLYLRNANLAANTVTYIAGIKQQFMTCAMDGPANTNIVIYDVHRT

Radius of gyration: 18.99 Å; chains: 1; bounding box: 70×41×51 Å

Secondary structure (DSSP, 8-state):
------PPP-TT--B-BTTTBSSEEEEEETTTEEEEEEEEEEE-TTS-EEEEEEEEEEEEEEEE-TTSPEEEEEE---S-PPPPTTSPPPHHHHHHGGGSSEEEESS-HHHHHHHHHHIIIIIS---GGGEEEEEE-SSSSTTTS-SHHHHHHHHTS---GGG-EEEEETTTGGGGG-SSSS-SSS---SS-----S-SS----HHHHTTEEEES-TT---TT-EEEEEEETTEEEEEEE---SSS-TT-EEEEETTS-TT---EESSS-TT---S---SSS--EEEE---S--

pLDDT: mean 71.26, std 19.89, range [27.66, 96.5]

Foldseek 3Di:
DDDPPPPDDLPQFDDDDPVPHNFGWACLDFLFKIKGKKFKWWAAPVRDIDTQGIFIWMWGWADADPVRATEIEIFFQHQAAAQDDVHGGFLQQVFVCPVVIGMTIPHHSLSSLSRNLSCQCPRNVHALVRYAYEYEFQALANRRDPDRNVCNCCPVRNHDPVRYAYEFAPLRLQLLADLDQDTDPDDDDDQDAEHDDNNPDHDDPSNNVRYDHWDDNQDDDFFAFGDWGAHPQGIKTWTDFQDPRHTRTGIWIFDQRRDLVSQDDGAADAPPGRPDDPPDPRGHTGDHHHDPDD